Protein AF-A0A7C4VUZ9-F1 (afdb_monomer)

pLDDT: mean 92.65, std 6.52, range [43.41, 98.62]

Nearest PDB structures (foldseek):
  4ceh-assembly1_A  TM=3.636E-01  e=5.104E-01  Bacillus subtilis subsp. subtilis str. 168

Structure (mmCIF, N/CA/C/O backbone):
data_AF-A0A7C4VUZ9-F1
#
_entry.id   AF-A0A7C4VUZ9-F1
#
loop_
_atom_site.group_PDB
_atom_site.id
_atom_site.type_symbol
_atom_site.label_atom_id
_atom_site.label_alt_id
_atom_site.label_comp_id
_atom_site.label_asym_id
_atom_site.label_entity_id
_atom_site.label_seq_id
_atom_site.pdbx_PDB_ins_code
_atom_site.Cartn_x
_atom_site.Cartn_y
_atom_site.Cartn_z
_atom_site.occupancy
_atom_site.B_iso_or_equiv
_atom_site.auth_seq_id
_atom_site.auth_comp_id
_atom_site.auth_asym_id
_atom_site.auth_atom_id
_atom_site.pdbx_PDB_model_num
ATOM 1 N N . MET A 1 1 ? -14.269 21.417 -4.119 1.00 68.69 1 MET A N 1
ATOM 2 C CA . MET A 1 1 ? -14.609 20.083 -4.667 1.00 68.69 1 MET A CA 1
ATOM 3 C C . MET A 1 1 ? -13.935 18.965 -3.877 1.00 68.69 1 MET A C 1
ATOM 5 O O . MET A 1 1 ? -14.620 18.006 -3.564 1.00 68.69 1 MET A O 1
ATOM 9 N N . LEU A 1 2 ? -12.666 19.121 -3.471 1.00 82.56 2 LEU A N 1
ATOM 10 C CA . LEU A 1 2 ? -11.926 18.129 -2.677 1.00 82.56 2 LEU A CA 1
ATOM 11 C C . LEU A 1 2 ? -12.535 17.825 -1.293 1.00 82.56 2 LEU A C 1
ATOM 13 O O . LEU A 1 2 ? -12.688 16.666 -0.934 1.00 82.56 2 LEU A O 1
ATOM 17 N N . GLU A 1 3 ? -12.922 18.843 -0.522 1.00 85.00 3 GLU A N 1
ATOM 18 C CA . GLU A 1 3 ? -13.477 18.622 0.825 1.00 85.00 3 GLU A CA 1
ATOM 19 C C . GLU A 1 3 ? -14.807 17.833 0.826 1.00 85.00 3 GLU A C 1
ATOM 21 O O . GLU A 1 3 ? -14.902 16.867 1.584 1.00 85.00 3 GLU A O 1
ATOM 26 N N . PRO A 1 4 ? -15.816 18.152 -0.018 1.00 85.69 4 PRO A N 1
ATOM 27 C CA . PRO A 1 4 ? -17.006 17.308 -0.156 1.00 85.69 4 PRO A CA 1
ATOM 28 C C . PRO A 1 4 ? -16.690 15.855 -0.526 1.00 85.69 4 PRO A C 1
ATOM 30 O O . PRO A 1 4 ? -17.270 14.952 0.067 1.00 85.69 4 PRO A O 1
ATOM 33 N N . MET A 1 5 ? -15.740 15.637 -1.445 1.00 81.81 5 MET A N 1
ATOM 34 C CA . MET A 1 5 ? -15.293 14.302 -1.861 1.00 81.81 5 MET A CA 1
ATOM 35 C C . MET A 1 5 ? -14.694 13.524 -0.682 1.00 81.81 5 MET A C 1
ATOM 37 O O . MET A 1 5 ? -15.141 12.424 -0.386 1.00 81.81 5 MET A O 1
ATOM 41 N N . ILE A 1 6 ? -13.760 14.128 0.065 1.00 85.06 6 ILE A N 1
ATOM 42 C CA . ILE A 1 6 ? -13.147 13.508 1.252 1.00 85.06 6 ILE A CA 1
ATOM 43 C C . ILE A 1 6 ? -14.212 13.140 2.296 1.00 85.06 6 ILE A C 1
ATOM 45 O O . ILE A 1 6 ? -14.205 12.024 2.819 1.00 85.06 6 ILE A O 1
ATOM 49 N N . LYS A 1 7 ? -15.153 14.050 2.583 1.00 83.19 7 LYS A N 1
ATOM 50 C CA . LYS A 1 7 ? -16.240 13.799 3.543 1.00 83.19 7 LYS A CA 1
ATOM 51 C C . LYS A 1 7 ? -17.152 12.657 3.092 1.00 83.19 7 LYS A C 1
ATOM 53 O O . LYS A 1 7 ? -17.537 11.823 3.911 1.00 83.19 7 LYS A O 1
ATOM 58 N N . GLU A 1 8 ? -17.488 12.596 1.806 1.00 81.69 8 GLU A N 1
ATOM 59 C CA . GLU A 1 8 ? -18.308 11.523 1.242 1.00 81.69 8 GLU A CA 1
ATOM 60 C C . GLU A 1 8 ? -17.599 10.163 1.304 1.00 81.69 8 GLU A C 1
ATOM 62 O O . GLU A 1 8 ? -18.203 9.183 1.750 1.00 81.69 8 GLU A O 1
ATOM 67 N N . THR A 1 9 ? -16.315 10.099 0.940 1.00 78.31 9 THR A N 1
ATOM 68 C CA . THR A 1 9 ? -15.522 8.861 0.999 1.00 78.31 9 THR A CA 1
ATOM 69 C C . THR A 1 9 ? -15.399 8.351 2.436 1.00 78.31 9 THR A C 1
ATOM 71 O O . THR A 1 9 ? -15.612 7.164 2.686 1.00 78.31 9 THR A O 1
ATOM 74 N N . ILE A 1 10 ? -15.159 9.236 3.410 1.00 80.62 10 ILE A N 1
ATOM 75 C CA . ILE A 1 10 ? -15.112 8.858 4.832 1.00 80.62 10 ILE A CA 1
ATOM 76 C C . ILE A 1 10 ? -16.466 8.329 5.304 1.00 80.62 10 ILE A C 1
ATOM 78 O O . ILE A 1 10 ? -16.517 7.255 5.899 1.00 80.62 10 ILE A O 1
ATOM 82 N N . LYS A 1 11 ? -17.571 9.009 4.975 1.00 79.31 11 LYS A N 1
ATOM 83 C CA . LYS A 1 11 ? -18.922 8.557 5.341 1.00 79.31 11 LYS A CA 1
ATOM 84 C C . LYS A 1 11 ? -19.257 7.181 4.754 1.00 79.31 11 LYS A C 1
ATOM 86 O O . LYS A 1 11 ? -19.843 6.342 5.439 1.00 79.31 11 LYS A O 1
ATOM 91 N N . ARG A 1 12 ? -18.870 6.929 3.499 1.00 75.81 12 ARG A N 1
ATOM 92 C CA . ARG A 1 12 ? -19.035 5.618 2.848 1.00 75.81 12 ARG A CA 1
ATOM 93 C C . ARG A 1 12 ? -18.260 4.517 3.566 1.00 75.81 12 ARG A C 1
ATOM 95 O O . ARG A 1 12 ? -18.760 3.401 3.672 1.00 75.81 12 ARG A O 1
ATOM 102 N N . LEU A 1 13 ? -17.059 4.820 4.053 1.00 76.12 13 LEU A N 1
ATOM 103 C CA . LEU A 1 13 ? -16.214 3.850 4.744 1.00 76.12 13 LEU A CA 1
ATOM 104 C C . LEU A 1 13 ? -16.675 3.601 6.181 1.00 76.12 13 LEU A C 1
ATOM 106 O O . LEU A 1 13 ? -16.657 2.456 6.635 1.00 76.12 13 LEU A O 1
ATOM 110 N N . THR A 1 14 ? -17.113 4.627 6.912 1.00 74.38 14 THR A N 1
ATOM 111 C CA . THR A 1 14 ? -17.574 4.462 8.299 1.00 74.38 14 THR A CA 1
ATOM 112 C C . THR A 1 14 ? -18.923 3.753 8.375 1.00 74.38 14 THR A C 1
ATOM 114 O O . THR A 1 14 ? -19.097 2.928 9.268 1.00 74.38 14 THR A O 1
ATOM 117 N N . GLY A 1 15 ? -19.816 3.963 7.400 1.00 77.19 15 GLY A N 1
ATOM 118 C CA . GLY A 1 15 ? -21.121 3.295 7.321 1.00 77.19 15 GLY A CA 1
ATOM 119 C C . GLY A 1 15 ? -22.190 3.882 8.252 1.00 77.19 15 GLY A C 1
ATOM 120 O O . GLY A 1 15 ? -23.310 3.379 8.275 1.00 77.19 15 GLY A O 1
ATOM 121 N N . GLY A 1 16 ? -21.864 4.958 8.978 1.00 82.06 16 GLY A N 1
ATOM 122 C CA . GLY A 1 16 ? -22.757 5.630 9.926 1.00 82.06 16 GLY A CA 1
ATOM 123 C C . GLY A 1 16 ? -22.936 4.898 11.261 1.00 82.06 16 GLY A C 1
ATOM 124 O O . GLY A 1 16 ? -22.327 3.858 11.512 1.00 82.06 16 GLY A O 1
ATOM 125 N N . GLU A 1 17 ? -23.790 5.460 12.119 1.00 84.00 17 GLU A N 1
ATOM 126 C CA . GLU A 1 17 ? -24.001 5.005 13.503 1.00 84.00 17 GLU A CA 1
ATOM 127 C C . GLU A 1 17 ? -24.454 3.539 13.595 1.00 84.00 17 GLU A C 1
ATOM 129 O O . GLU A 1 17 ? -23.895 2.774 14.380 1.00 84.00 17 GLU A O 1
ATOM 134 N N . GLU A 1 18 ? -25.399 3.111 12.750 1.00 87.81 18 GLU A N 1
ATOM 135 C CA . GLU A 1 18 ? -25.911 1.729 12.750 1.00 87.81 18 GLU A CA 1
ATOM 136 C C . GLU A 1 18 ? -24.804 0.695 12.485 1.00 87.81 18 GLU A C 1
ATOM 138 O O . GLU A 1 18 ? -24.744 -0.361 13.122 1.00 87.81 18 GLU A O 1
ATOM 143 N N . GLU A 1 19 ? -23.891 0.997 11.558 1.00 89.44 19 GLU A N 1
ATOM 144 C CA . GLU A 1 19 ? -22.763 0.118 11.255 1.00 89.44 19 GLU A CA 1
ATOM 145 C C . GLU A 1 19 ? -21.766 0.079 12.418 1.00 89.44 19 GLU A C 1
ATOM 147 O O . GLU A 1 19 ? -21.254 -0.993 12.749 1.00 89.44 19 GLU A O 1
ATOM 152 N N . ILE A 1 20 ? -21.519 1.213 13.079 1.00 91.00 20 ILE A N 1
ATOM 153 C CA . ILE A 1 20 ? -20.656 1.274 14.265 1.00 91.00 20 ILE A CA 1
ATOM 154 C C . ILE A 1 20 ? -21.246 0.452 15.413 1.00 91.00 20 ILE A C 1
ATOM 156 O O . ILE A 1 20 ? -20.537 -0.369 16.002 1.00 91.00 20 ILE A O 1
ATOM 160 N N . GLU A 1 21 ? -22.541 0.593 15.693 1.00 93.69 21 GLU A N 1
ATOM 161 C CA . GLU A 1 21 ? -23.241 -0.215 16.693 1.00 93.69 21 GLU A CA 1
ATOM 162 C C . GLU A 1 21 ? -23.109 -1.713 16.413 1.00 93.69 21 GLU A C 1
ATOM 164 O O . GLU A 1 21 ? -22.718 -2.491 17.294 1.00 93.69 21 GLU A O 1
ATOM 169 N N . ARG A 1 22 ? -23.357 -2.117 15.164 1.00 94.31 22 ARG A N 1
ATOM 170 C CA . ARG A 1 22 ? -23.219 -3.507 14.726 1.00 94.31 22 ARG A CA 1
ATOM 171 C C . ARG A 1 22 ? -21.789 -4.017 14.910 1.00 94.31 22 ARG A C 1
ATOM 173 O O . ARG A 1 22 ? -21.587 -5.144 15.371 1.00 94.31 22 ARG A O 1
ATOM 180 N N . GLN A 1 23 ? -20.783 -3.207 14.575 1.00 94.44 23 GLN A N 1
ATOM 181 C CA . GLN A 1 23 ? -19.376 -3.562 14.783 1.00 94.44 23 GLN A CA 1
ATOM 182 C C . GLN A 1 23 ? -19.040 -3.731 16.264 1.00 94.44 23 GLN A C 1
ATOM 184 O O . GLN A 1 23 ? -18.350 -4.691 16.622 1.00 94.44 23 GLN A O 1
ATOM 189 N N . ILE A 1 24 ? -19.548 -2.851 17.130 1.00 96.25 24 ILE A N 1
ATOM 190 C CA . ILE A 1 24 ? -19.378 -2.959 18.582 1.00 96.25 24 ILE A CA 1
ATOM 191 C C . ILE A 1 24 ? -19.951 -4.287 19.084 1.00 96.25 24 ILE A C 1
ATOM 193 O O . ILE A 1 24 ? -19.263 -5.002 19.816 1.00 96.25 24 ILE A O 1
ATOM 197 N N . ASP A 1 25 ? -21.151 -4.671 18.648 1.00 96.38 25 ASP A N 1
ATOM 198 C CA . ASP A 1 25 ? -21.777 -5.930 19.061 1.00 96.38 25 ASP A CA 1
ATOM 199 C C . ASP A 1 25 ? -20.952 -7.153 18.622 1.00 96.38 25 ASP A C 1
ATOM 201 O O . ASP A 1 25 ? -20.685 -8.054 19.426 1.00 96.38 25 ASP A O 1
ATOM 205 N N . ILE A 1 26 ? -20.448 -7.160 17.382 1.00 96.69 26 ILE A N 1
ATOM 206 C CA . ILE A 1 26 ? -19.549 -8.213 16.880 1.00 96.69 26 ILE A CA 1
ATOM 207 C C . ILE A 1 26 ? -18.267 -8.288 17.720 1.00 96.69 26 ILE A C 1
ATOM 209 O O . ILE A 1 26 ? -17.817 -9.379 18.093 1.00 96.69 26 ILE A O 1
ATOM 213 N N . LEU A 1 27 ? -17.664 -7.140 18.037 1.00 97.06 27 LEU A N 1
ATOM 214 C CA . LEU A 1 27 ? -16.450 -7.064 18.845 1.00 97.06 27 LEU A CA 1
ATOM 215 C C . LEU A 1 27 ? -16.696 -7.550 20.277 1.00 97.06 27 LEU A C 1
ATOM 217 O O . LEU A 1 27 ? -15.869 -8.297 20.806 1.00 97.06 27 LEU A O 1
ATOM 221 N N . ILE A 1 28 ? -17.832 -7.207 20.890 1.00 97.19 28 ILE A N 1
ATOM 222 C CA . ILE A 1 28 ? -18.229 -7.722 22.206 1.00 97.19 28 ILE A CA 1
ATOM 223 C C . ILE A 1 28 ? -18.251 -9.252 22.175 1.00 97.19 28 ILE A C 1
ATOM 225 O O . ILE A 1 28 ? -17.550 -9.881 22.974 1.00 97.19 28 ILE A O 1
ATOM 229 N N . GLN A 1 29 ? -18.964 -9.860 21.220 1.00 96.19 29 GLN A N 1
ATOM 230 C CA . GLN A 1 29 ? -19.048 -11.322 21.110 1.00 96.19 29 GLN A CA 1
ATOM 231 C C . GLN A 1 29 ? -17.670 -11.962 20.899 1.00 96.19 29 GLN A C 1
ATOM 233 O O . GLN A 1 29 ? -17.295 -12.907 21.597 1.00 96.19 29 GLN A O 1
ATOM 238 N N . LYS A 1 30 ? -16.856 -11.389 20.005 1.00 95.81 30 LYS A N 1
ATOM 239 C CA . LYS A 1 30 ? -15.492 -11.857 19.720 1.00 95.81 30 LYS A CA 1
ATOM 240 C C . LYS A 1 30 ? -14.566 -11.784 20.935 1.00 95.81 30 LYS A C 1
ATOM 242 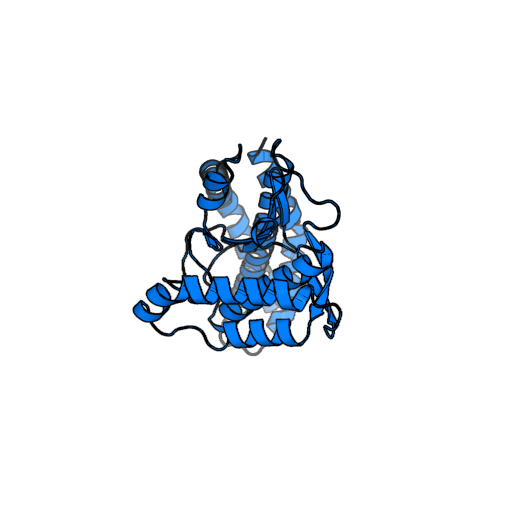O O . LYS A 1 30 ? -13.653 -12.599 21.059 1.00 95.81 30 LYS A O 1
ATOM 247 N N . HIS A 1 31 ? -14.725 -10.783 21.798 1.00 96.19 31 HIS A N 1
ATOM 248 C CA . HIS A 1 31 ? -13.839 -10.568 22.942 1.00 96.19 31 HIS A CA 1
ATOM 249 C C . HIS A 1 31 ? -14.326 -11.235 24.233 1.00 96.19 31 HIS A C 1
ATOM 251 O O . HIS A 1 31 ? -13.502 -11.479 25.122 1.00 96.19 31 HIS A O 1
ATOM 257 N N . LEU A 1 32 ? -15.609 -11.588 24.335 1.00 94.62 32 LEU A N 1
ATOM 258 C CA . LEU A 1 32 ? -16.155 -12.360 25.454 1.00 94.62 32 LEU A CA 1
ATOM 259 C C . LEU A 1 32 ? -15.568 -13.771 25.555 1.00 94.62 32 LEU A C 1
ATOM 261 O O . LEU A 1 32 ? -15.390 -14.272 26.659 1.00 94.62 32 LEU A O 1
ATOM 265 N N . THR A 1 33 ? -15.221 -14.386 24.426 1.00 93.81 33 THR A N 1
ATOM 266 C CA . THR A 1 33 ? -14.661 -15.747 24.374 1.00 93.81 33 THR A CA 1
ATOM 267 C C . THR A 1 33 ? -13.163 -15.808 24.686 1.00 93.81 33 THR A C 1
ATOM 269 O O . THR A 1 33 ? -12.594 -16.891 24.798 1.00 93.81 33 THR A O 1
ATOM 272 N N . LYS A 1 34 ? -12.498 -14.655 24.827 1.00 94.50 34 LYS A N 1
ATOM 273 C CA . LYS A 1 34 ? -11.044 -14.569 25.012 1.00 94.50 34 LYS A CA 1
ATOM 274 C C . LYS A 1 34 ? -10.677 -14.399 26.482 1.00 94.50 34 LYS A C 1
ATOM 276 O O . LYS A 1 34 ? -11.100 -13.431 27.114 1.00 94.50 34 LYS A O 1
ATOM 281 N N . VAL A 1 35 ? -9.788 -15.259 26.974 1.00 95.06 35 VAL A N 1
ATOM 282 C CA . VAL A 1 35 ? -9.103 -15.079 28.262 1.00 95.06 35 VAL A CA 1
ATOM 283 C C . VAL A 1 35 ? -8.094 -13.939 28.125 1.00 95.06 35 VAL A C 1
ATOM 285 O O . VAL A 1 35 ? -7.216 -13.987 27.265 1.00 95.06 35 VAL A O 1
ATOM 288 N N . HIS A 1 36 ? -8.247 -12.876 28.917 1.00 96.06 36 HIS A N 1
ATOM 289 C CA . HIS A 1 36 ? -7.408 -11.684 28.806 1.00 96.06 36 HIS A CA 1
ATOM 290 C C . HIS A 1 36 ? -7.422 -10.857 30.100 1.00 96.06 36 HIS A C 1
ATOM 292 O O . HIS A 1 36 ? -8.462 -10.761 30.746 1.00 96.06 36 HIS A O 1
ATOM 298 N N . PHE A 1 37 ? -6.302 -10.212 30.445 1.00 96.50 37 PHE A N 1
ATOM 299 C CA . PHE A 1 37 ? -6.206 -9.351 31.636 1.00 96.50 37 PHE A CA 1
ATOM 300 C C . PHE A 1 37 ? -6.804 -7.948 31.411 1.00 96.50 37 PHE A C 1
ATOM 302 O O . PHE A 1 37 ? -7.421 -7.383 32.309 1.00 96.50 37 PHE A O 1
ATOM 309 N N . ILE A 1 38 ? -6.662 -7.385 30.201 1.00 97.00 38 ILE A N 1
ATOM 310 C CA . ILE A 1 38 ? -7.318 -6.119 29.818 1.00 97.00 38 ILE A CA 1
ATOM 311 C C . ILE A 1 38 ? -8.856 -6.264 29.871 1.00 97.00 38 ILE A C 1
ATOM 313 O O . ILE A 1 38 ? -9.409 -7.153 29.206 1.00 97.00 38 ILE A O 1
ATOM 317 N N . PRO A 1 39 ? -9.568 -5.365 30.581 1.00 95.50 39 PRO A N 1
ATOM 318 C CA . PRO A 1 39 ? -11.025 -5.382 30.664 1.00 95.50 39 PRO A CA 1
ATOM 319 C C . PRO A 1 39 ? -11.717 -5.340 29.297 1.00 95.50 39 PRO A C 1
ATOM 321 O O . PRO A 1 39 ? -11.242 -4.695 28.363 1.00 95.50 39 PRO A O 1
ATOM 324 N N . LEU A 1 40 ? -12.884 -5.990 29.194 1.00 96.06 40 LEU A N 1
ATOM 325 C CA . LEU A 1 40 ? -13.651 -6.106 27.945 1.00 96.06 40 LEU A CA 1
ATOM 326 C C . LEU A 1 40 ? -13.855 -4.757 27.233 1.00 96.06 40 LEU A C 1
ATOM 328 O O . LEU A 1 40 ? -13.657 -4.700 26.026 1.00 96.06 40 LEU A O 1
ATOM 332 N N . LYS A 1 41 ? -14.155 -3.678 27.974 1.00 96.25 41 LYS A N 1
ATOM 333 C CA . LYS A 1 41 ? -14.421 -2.353 27.388 1.00 96.25 41 LYS A CA 1
ATOM 334 C C . LYS A 1 41 ? -13.276 -1.803 26.553 1.00 96.25 41 LYS A C 1
ATOM 336 O O . LYS A 1 41 ? -13.485 -1.407 25.416 1.00 96.25 41 LYS A O 1
ATOM 341 N N . TYR A 1 42 ? -12.054 -1.890 27.065 1.00 97.19 42 TYR A N 1
ATOM 342 C CA . TYR A 1 42 ? -10.881 -1.389 26.357 1.00 97.19 42 TYR A CA 1
ATOM 343 C C . TYR A 1 42 ? -10.502 -2.287 25.180 1.00 97.19 42 TYR A C 1
ATOM 345 O O . TYR A 1 42 ? -9.986 -1.804 24.180 1.00 97.19 42 TYR A O 1
ATOM 353 N N . ARG A 1 43 ? -10.789 -3.593 25.265 1.00 97.06 43 ARG A N 1
ATOM 354 C CA . ARG A 1 43 ? -10.561 -4.520 24.149 1.00 97.06 43 ARG A CA 1
ATOM 355 C C . ARG A 1 43 ? -11.527 -4.275 22.990 1.00 97.06 43 ARG A C 1
ATOM 357 O O . ARG A 1 43 ? -11.101 -4.337 21.844 1.00 97.06 43 ARG A O 1
ATOM 364 N N . VAL A 1 44 ? -12.795 -3.990 23.289 1.00 97.31 44 VAL A N 1
ATOM 365 C CA . VAL A 1 44 ? -13.807 -3.630 22.283 1.00 97.31 44 VAL A CA 1
ATOM 366 C C . VAL A 1 44 ? -13.476 -2.275 21.664 1.00 97.31 44 VAL A C 1
ATOM 368 O O . VAL A 1 44 ? -13.381 -2.195 20.445 1.00 97.31 44 VAL A O 1
ATOM 371 N N . LEU A 1 45 ? -13.197 -1.254 22.482 1.00 96.12 45 LEU A N 1
ATOM 372 C CA . LEU A 1 45 ? -12.806 0.073 21.996 1.00 96.12 45 LEU A CA 1
ATOM 373 C C . LEU A 1 45 ? -11.543 0.016 21.124 1.00 96.12 45 LEU A C 1
ATOM 375 O O . LEU A 1 45 ? -11.534 0.533 20.012 1.00 96.12 45 LEU A O 1
ATOM 379 N N . GLY A 1 46 ? -10.497 -0.680 21.581 1.00 96.06 46 GLY A N 1
ATOM 380 C CA . GLY A 1 46 ? -9.278 -0.869 20.794 1.00 96.06 46 GLY A CA 1
ATOM 381 C C . GLY A 1 46 ? -9.530 -1.609 19.476 1.00 96.06 46 GLY A C 1
ATOM 382 O O . GLY A 1 46 ? -8.943 -1.260 18.457 1.00 96.06 46 GLY A O 1
ATOM 383 N N . GLY A 1 47 ? -10.438 -2.591 19.469 1.00 95.62 47 GLY A N 1
ATOM 384 C CA . GLY A 1 47 ? -10.859 -3.281 18.249 1.00 95.62 47 GLY A CA 1
ATOM 385 C C . GLY A 1 47 ? -11.619 -2.379 17.272 1.00 95.62 47 GLY A C 1
ATOM 386 O O . GLY A 1 47 ? -11.402 -2.482 16.066 1.00 95.62 47 GLY A O 1
ATOM 387 N N . LEU A 1 48 ? -12.465 -1.479 17.780 1.00 94.44 48 LEU A N 1
ATOM 388 C CA . LEU A 1 48 ? -13.195 -0.504 16.969 1.00 94.44 48 LEU A CA 1
ATOM 389 C C . LEU A 1 48 ? -12.230 0.496 16.321 1.00 94.44 48 LEU A C 1
ATOM 391 O O . LEU A 1 48 ? -12.241 0.653 15.104 1.00 94.44 48 LEU A O 1
ATOM 395 N N . ILE A 1 49 ? -11.328 1.088 17.108 1.00 92.38 49 ILE A N 1
ATOM 396 C CA . ILE A 1 49 ? -10.298 2.011 16.605 1.00 92.38 49 ILE A CA 1
ATOM 397 C C . ILE A 1 49 ? -9.409 1.314 15.567 1.00 92.38 49 ILE A C 1
ATOM 399 O O . ILE A 1 49 ? -9.097 1.882 14.524 1.00 92.38 49 ILE A O 1
ATOM 403 N N . GLN A 1 50 ? -9.038 0.051 15.800 1.00 91.88 50 GLN A N 1
ATOM 404 C CA . GLN A 1 50 ? -8.278 -0.728 14.824 1.00 91.88 50 GLN A CA 1
ATOM 405 C C . GLN A 1 50 ? -9.051 -0.935 13.510 1.00 91.88 50 GLN A C 1
ATOM 407 O O . GLN A 1 50 ? -8.451 -0.821 12.443 1.00 91.88 50 GLN A O 1
ATOM 412 N N . SER A 1 51 ? -10.355 -1.228 13.573 1.00 91.19 51 SER A N 1
ATOM 413 C CA . SER A 1 51 ? -11.231 -1.344 12.394 1.00 91.19 51 SER A CA 1
ATOM 414 C C . SER A 1 51 ? -11.249 -0.039 11.591 1.00 91.19 51 SER A C 1
ATOM 416 O O . SER A 1 51 ? -11.042 -0.048 10.379 1.00 91.19 51 SER A O 1
ATOM 418 N N . LEU A 1 52 ? -11.399 1.095 12.280 1.00 89.50 52 LEU A N 1
ATOM 419 C CA . LEU A 1 52 ? -11.386 2.422 11.664 1.00 89.50 52 LEU A CA 1
ATOM 420 C C . LEU A 1 52 ? -10.025 2.759 11.038 1.00 89.50 52 LEU A C 1
ATOM 422 O O . LEU A 1 52 ? -9.985 3.261 9.921 1.00 89.50 52 LEU A O 1
ATOM 426 N N . ASN A 1 53 ? -8.911 2.398 11.679 1.00 88.81 53 ASN A N 1
ATOM 427 C CA . ASN A 1 53 ? -7.573 2.576 11.104 1.00 88.81 53 ASN A CA 1
ATOM 428 C C . ASN A 1 53 ? -7.353 1.742 9.830 1.00 88.81 53 ASN A C 1
ATOM 430 O O . ASN A 1 53 ? -6.660 2.190 8.919 1.00 88.81 53 ASN A O 1
ATOM 434 N N . ILE A 1 54 ? -7.930 0.535 9.745 1.00 88.06 54 ILE A N 1
ATOM 435 C CA . ILE A 1 54 ? -7.888 -0.274 8.514 1.00 88.06 54 ILE A CA 1
ATOM 436 C C . ILE A 1 54 ? -8.666 0.436 7.402 1.00 88.06 54 ILE A C 1
ATOM 438 O O . ILE A 1 54 ? -8.115 0.645 6.323 1.00 88.06 54 ILE A O 1
ATOM 442 N N . LYS A 1 55 ? -9.893 0.884 7.696 1.00 89.25 55 LYS A N 1
ATOM 443 C CA . LYS A 1 55 ? -10.722 1.664 6.764 1.00 89.25 55 LYS A CA 1
ATOM 444 C C . LYS A 1 55 ? -10.041 2.963 6.326 1.00 89.25 55 LYS A C 1
ATOM 446 O O . LYS A 1 55 ? -10.181 3.370 5.181 1.00 89.25 55 LYS A O 1
ATOM 451 N N . PHE A 1 56 ? -9.268 3.605 7.201 1.00 89.56 56 PHE A N 1
ATOM 452 C CA . PHE A 1 56 ? -8.487 4.785 6.831 1.00 89.56 56 PHE A CA 1
ATOM 453 C C . PHE A 1 56 ? -7.359 4.453 5.841 1.00 89.56 56 PHE A C 1
ATOM 455 O O . PHE A 1 56 ? -7.075 5.231 4.937 1.00 89.56 56 PHE A O 1
ATOM 462 N N . GLY A 1 57 ? -6.736 3.277 5.956 1.00 89.88 57 GLY A N 1
ATOM 463 C CA . GLY A 1 57 ? -5.816 2.786 4.928 1.00 89.88 57 GLY A CA 1
ATOM 464 C C . GLY A 1 57 ? -6.496 2.661 3.560 1.00 89.88 57 GLY A C 1
ATOM 465 O O . GLY A 1 57 ? -5.965 3.162 2.575 1.00 89.88 57 GLY A O 1
ATOM 466 N N . GLU A 1 58 ? -7.694 2.073 3.519 1.00 88.62 58 GLU A N 1
ATOM 467 C CA . GLU A 1 58 ? -8.510 1.956 2.297 1.00 88.62 58 GLU A CA 1
ATOM 468 C C . GLU A 1 58 ? -8.927 3.331 1.747 1.00 88.62 58 GLU A C 1
ATOM 470 O O . GLU A 1 58 ? -8.869 3.558 0.541 1.00 88.62 58 GLU A O 1
ATOM 475 N N . PHE A 1 59 ? -9.275 4.281 2.624 1.00 91.06 59 PHE A N 1
ATOM 476 C CA . PHE A 1 59 ? -9.536 5.676 2.253 1.00 91.06 59 PHE A CA 1
ATOM 477 C C . PHE A 1 59 ? -8.363 6.291 1.488 1.00 91.06 59 PHE A C 1
ATOM 479 O O . PHE A 1 59 ? -8.572 6.904 0.448 1.00 91.06 59 PHE A O 1
ATOM 486 N N . VAL A 1 60 ? -7.137 6.129 1.989 1.00 92.19 60 VAL A N 1
ATOM 487 C CA . VAL A 1 60 ? -5.937 6.683 1.347 1.00 92.19 60 VAL A CA 1
ATOM 488 C C . VAL A 1 60 ? -5.722 6.072 -0.041 1.00 92.19 60 VAL A C 1
ATOM 490 O O . VAL A 1 60 ? -5.336 6.787 -0.966 1.00 92.19 60 VAL A O 1
ATOM 493 N N . GLU A 1 61 ? -5.971 4.769 -0.199 1.00 91.00 61 GLU A N 1
ATOM 494 C CA . GLU A 1 61 ? -5.890 4.094 -1.500 1.00 91.00 61 GLU A CA 1
ATOM 495 C C . GLU A 1 61 ? -6.899 4.684 -2.499 1.00 91.00 61 GLU A C 1
ATOM 497 O O . GLU A 1 61 ? -6.505 5.060 -3.603 1.00 91.00 61 GLU A O 1
ATOM 502 N N . LEU A 1 62 ? -8.163 4.840 -2.086 1.00 89.38 62 LEU A N 1
ATOM 503 C CA . LEU A 1 62 ? -9.229 5.424 -2.911 1.00 89.38 62 LEU A CA 1
ATOM 504 C C . LEU A 1 62 ? -8.965 6.892 -3.254 1.00 89.38 62 LEU A C 1
ATOM 506 O O . LEU A 1 62 ? -9.078 7.283 -4.412 1.00 89.38 62 LEU A O 1
ATOM 510 N N . LEU A 1 63 ? -8.553 7.690 -2.267 1.00 90.44 63 LEU A N 1
ATOM 511 C CA . LEU A 1 63 ? -8.226 9.099 -2.462 1.00 90.44 63 LEU A CA 1
ATOM 512 C C . LEU A 1 63 ? -7.119 9.264 -3.508 1.00 90.44 63 LEU A C 1
ATOM 514 O O . LEU A 1 63 ? -7.189 10.151 -4.356 1.00 90.44 63 LEU A O 1
ATOM 518 N N . LEU A 1 64 ? -6.080 8.425 -3.456 1.00 91.75 64 LEU A N 1
ATOM 519 C CA . LEU A 1 64 ? -4.987 8.511 -4.417 1.00 91.75 64 LEU A CA 1
ATOM 520 C C . LEU A 1 64 ? -5.444 8.132 -5.834 1.00 91.75 64 LEU A C 1
ATOM 522 O O . LEU A 1 64 ? -5.033 8.792 -6.788 1.00 91.75 64 LEU A O 1
ATOM 526 N N . ASP A 1 65 ? -6.298 7.116 -5.970 1.00 90.00 65 ASP A N 1
ATOM 527 C CA . ASP A 1 65 ? -6.898 6.723 -7.251 1.00 90.00 65 ASP A CA 1
ATOM 528 C C . ASP A 1 65 ? -7.770 7.846 -7.843 1.00 90.00 65 ASP A C 1
ATOM 530 O O . ASP A 1 65 ? -7.628 8.192 -9.017 1.00 90.00 65 ASP A O 1
ATOM 534 N N . GLU A 1 66 ? -8.596 8.500 -7.020 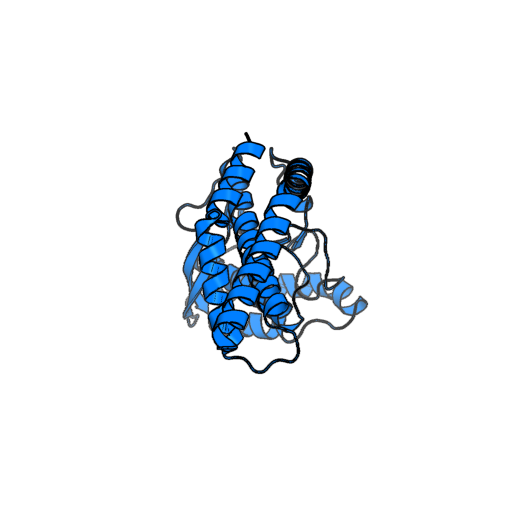1.00 89.31 66 GLU A N 1
ATOM 535 C CA . GLU A 1 66 ? -9.434 9.645 -7.409 1.00 89.31 66 GLU A CA 1
ATOM 536 C C . GLU A 1 66 ? -8.589 10.846 -7.869 1.00 89.31 66 GLU A C 1
ATOM 538 O O . GLU A 1 66 ? -8.885 11.489 -8.883 1.00 89.31 66 GLU A O 1
ATOM 543 N N . ILE A 1 67 ? -7.490 11.130 -7.164 1.00 91.25 67 ILE A N 1
ATOM 544 C CA . ILE A 1 67 ? -6.551 12.191 -7.544 1.00 91.25 67 ILE A CA 1
ATOM 545 C C . ILE A 1 67 ? -5.892 11.854 -8.878 1.00 91.25 67 ILE A C 1
ATOM 547 O O . ILE A 1 67 ? -5.944 12.662 -9.797 1.00 91.25 67 ILE A O 1
ATOM 551 N N . ILE A 1 68 ? -5.333 10.653 -9.027 1.00 92.44 68 ILE A N 1
ATOM 552 C CA . ILE A 1 68 ? -4.685 10.215 -10.271 1.00 92.44 68 ILE A CA 1
ATOM 553 C C . ILE A 1 68 ? -5.666 10.245 -11.451 1.00 92.44 68 ILE A C 1
ATOM 555 O O . ILE A 1 68 ? -5.293 10.681 -12.538 1.00 92.44 68 ILE A O 1
ATOM 559 N N . THR A 1 69 ? -6.917 9.834 -11.238 1.00 90.12 69 THR A N 1
ATOM 560 C CA . THR A 1 69 ? -7.971 9.824 -12.266 1.00 90.12 69 THR A CA 1
ATOM 561 C C . THR A 1 69 ? -8.388 11.232 -12.694 1.00 90.12 69 THR A C 1
ATOM 563 O O . THR A 1 69 ? -8.772 11.440 -13.843 1.00 90.12 69 THR A O 1
ATOM 566 N N . SER A 1 70 ? -8.306 12.212 -11.792 1.00 90.44 70 SER A N 1
ATOM 567 C CA . SER A 1 70 ? -8.660 13.605 -12.087 1.00 90.44 70 SER A CA 1
ATOM 568 C C . SER A 1 70 ? -7.521 14.413 -12.719 1.00 90.44 70 SER A C 1
ATOM 570 O O . SER A 1 70 ? -7.754 15.531 -13.184 1.00 90.44 70 SER A O 1
ATOM 572 N N . GLU A 1 71 ? -6.303 13.868 -12.796 1.00 93.62 71 GLU A N 1
ATOM 573 C CA . GLU A 1 71 ? -5.185 14.544 -13.451 1.00 93.62 71 GLU A CA 1
ATOM 574 C C . GLU A 1 71 ? -5.293 14.474 -14.985 1.00 93.62 71 GLU A C 1
ATOM 576 O O . GLU A 1 71 ? -5.246 13.389 -15.567 1.00 93.62 71 GLU A O 1
ATOM 581 N N . PRO A 1 72 ? -5.310 15.617 -15.696 1.00 91.00 72 PRO A N 1
ATOM 582 C CA . PRO A 1 72 ? -5.515 15.639 -17.148 1.00 91.00 72 PRO A CA 1
ATOM 583 C C . PRO A 1 72 ? -4.356 15.024 -17.945 1.00 91.00 72 PRO A C 1
ATOM 585 O O . PRO A 1 72 ? -4.526 14.647 -19.101 1.00 91.00 72 PRO A O 1
ATOM 588 N N . ASN A 1 73 ? -3.164 14.951 -17.347 1.00 92.19 73 ASN A N 1
ATOM 589 C CA . ASN A 1 73 ? -1.967 14.419 -17.999 1.00 92.19 73 ASN A CA 1
ATOM 590 C C . ASN A 1 73 ? -1.742 12.934 -17.704 1.00 92.19 73 ASN A C 1
ATOM 592 O O . ASN A 1 73 ? -0.736 12.375 -18.154 1.00 92.19 73 ASN A O 1
ATOM 596 N N . PHE A 1 74 ? -2.605 12.321 -16.892 1.00 94.94 74 PHE A N 1
ATOM 597 C CA . PHE A 1 74 ? -2.476 10.926 -16.508 1.00 94.94 74 PHE A CA 1
ATOM 598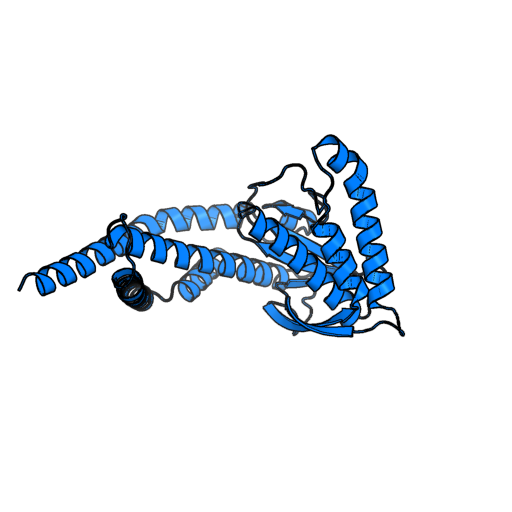 C C . PHE A 1 74 ? -3.478 10.103 -17.308 1.00 94.94 74 PHE A C 1
ATOM 600 O O . PHE A 1 74 ? -4.565 10.554 -17.659 1.00 94.94 74 PHE A O 1
ATOM 607 N N . SER A 1 75 ? -3.099 8.873 -17.626 1.00 93.75 75 SER A N 1
ATOM 608 C CA . SER A 1 75 ? -4.021 7.898 -18.201 1.00 93.75 75 SER A CA 1
ATOM 609 C C . SER A 1 75 ? -4.050 6.684 -17.293 1.00 93.75 75 SER A C 1
ATOM 611 O O . SER A 1 75 ? -3.071 5.938 -17.229 1.00 93.75 75 SER A O 1
ATOM 613 N N . VAL A 1 76 ? -5.149 6.511 -16.561 1.00 91.38 76 VAL A N 1
ATOM 614 C CA . VAL A 1 76 ? -5.381 5.310 -15.753 1.00 91.38 76 VAL A CA 1
ATOM 615 C C . VAL A 1 76 ? -5.504 4.113 -16.688 1.00 91.38 76 VAL A C 1
ATOM 617 O O . VAL A 1 76 ? -6.143 4.191 -17.738 1.00 91.38 76 VAL A O 1
ATOM 620 N N . VAL A 1 77 ? -4.867 3.002 -16.329 1.00 89.94 77 VAL A N 1
ATOM 621 C CA . VAL A 1 77 ? -4.965 1.776 -17.120 1.00 89.94 77 VAL A CA 1
ATOM 622 C C . VAL A 1 77 ? -6.216 1.020 -16.691 1.00 89.94 77 VAL A C 1
ATOM 624 O O . VAL A 1 77 ? -6.248 0.363 -15.645 1.00 89.94 77 VAL A O 1
ATOM 627 N N . GLU A 1 78 ? -7.264 1.152 -17.502 1.00 83.75 78 GLU A N 1
ATOM 628 C CA . GLU A 1 78 ? -8.584 0.581 -17.237 1.00 83.75 78 GLU A CA 1
ATOM 629 C C . GLU A 1 78 ? -8.521 -0.913 -16.894 1.00 83.75 78 GLU A C 1
ATOM 631 O O . GLU A 1 78 ? -7.767 -1.690 -17.484 1.00 83.75 78 GLU A O 1
ATOM 636 N N . GLY A 1 79 ? -9.328 -1.315 -15.910 1.00 82.12 79 GLY A N 1
ATOM 637 C CA . GLY A 1 79 ? -9.417 -2.705 -15.464 1.00 82.12 79 GLY A CA 1
ATOM 638 C C . GLY A 1 79 ? -8.203 -3.213 -14.683 1.00 82.12 79 GLY A C 1
ATOM 639 O O . GLY A 1 79 ? -8.101 -4.422 -14.486 1.00 82.12 79 GLY A O 1
ATOM 640 N N . THR A 1 80 ? -7.284 -2.333 -14.256 1.00 82.56 80 THR A N 1
ATOM 641 C CA . THR A 1 80 ? -6.105 -2.730 -13.460 1.00 82.56 80 THR A CA 1
ATOM 642 C C . THR A 1 80 ? -5.888 -1.948 -12.164 1.00 82.56 80 THR A C 1
ATOM 644 O O . THR A 1 80 ? -5.184 -2.452 -11.295 1.00 82.56 80 THR A O 1
ATOM 647 N N . SER A 1 81 ? -6.512 -0.778 -11.993 1.00 81.38 81 SER A N 1
ATOM 648 C CA . SER A 1 81 ? -6.504 -0.029 -10.725 1.00 81.38 81 SER A CA 1
ATOM 649 C C . SER A 1 81 ? -7.537 -0.601 -9.749 1.00 81.38 81 SER A C 1
ATOM 651 O O . SER A 1 81 ? -8.649 -0.929 -10.165 1.00 81.38 81 SER A O 1
ATOM 653 N N . GLY A 1 82 ? -7.181 -0.740 -8.473 1.00 83.31 82 GLY A N 1
ATOM 654 C CA . GLY A 1 82 ? -8.073 -1.186 -7.400 1.00 83.31 82 GLY A CA 1
ATOM 655 C C . GLY A 1 82 ? -8.574 -2.629 -7.520 1.00 83.31 82 GLY A C 1
ATOM 656 O O . GLY A 1 82 ? -9.582 -2.976 -6.906 1.00 83.31 82 GLY A O 1
ATOM 657 N N . VAL A 1 83 ? -7.913 -3.477 -8.317 1.00 89.19 83 VAL A N 1
ATOM 658 C CA . VAL A 1 83 ? -8.365 -4.851 -8.591 1.00 89.19 83 VAL A CA 1
ATOM 659 C C . VAL A 1 83 ? -7.312 -5.899 -8.247 1.00 89.19 83 VAL A C 1
ATOM 661 O O . VAL A 1 83 ? -6.105 -5.697 -8.389 1.00 89.19 83 VAL A O 1
ATOM 664 N N . THR A 1 84 ? -7.786 -7.075 -7.840 1.00 94.12 84 THR A N 1
ATOM 665 C CA . THR A 1 84 ? -6.955 -8.273 -7.729 1.00 94.12 84 THR A CA 1
ATOM 666 C C . THR A 1 84 ? -6.814 -8.915 -9.106 1.00 94.12 84 THR A C 1
ATOM 668 O O . THR A 1 84 ? -7.795 -9.362 -9.702 1.00 94.12 84 THR A O 1
ATOM 671 N N . LEU A 1 85 ? -5.582 -8.988 -9.610 1.00 95.31 85 LEU A N 1
ATOM 672 C CA . LEU A 1 85 ? -5.264 -9.630 -10.881 1.00 95.31 85 LEU A CA 1
ATOM 673 C C . LEU A 1 85 ? -4.643 -11.006 -10.662 1.00 95.31 85 LEU A C 1
ATOM 675 O O . LEU A 1 85 ? -3.830 -11.221 -9.763 1.00 95.31 85 LEU A O 1
ATOM 679 N N . THR A 1 86 ? -4.964 -11.933 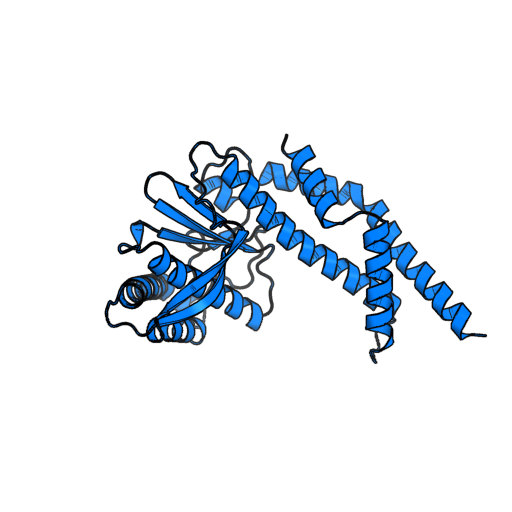-11.563 1.00 96.94 86 THR A N 1
ATOM 680 C CA . THR A 1 86 ? -4.241 -13.201 -11.675 1.00 96.94 86 THR A CA 1
ATOM 681 C C . THR A 1 86 ? -2.988 -12.986 -12.515 1.00 96.94 86 THR A C 1
ATOM 683 O O . THR A 1 86 ? -3.041 -13.024 -13.743 1.00 96.94 86 THR A O 1
ATOM 686 N N . LEU A 1 87 ? -1.860 -12.753 -11.850 1.00 97.31 87 LEU A N 1
ATOM 687 C CA . LEU A 1 87 ? -0.573 -12.499 -12.490 1.00 97.31 87 LEU A CA 1
ATOM 688 C C . LEU A 1 87 ? 0.248 -13.784 -12.616 1.00 97.31 87 LEU A C 1
ATOM 690 O O . LEU A 1 87 ? 0.138 -14.697 -11.796 1.00 97.31 87 LEU A O 1
ATOM 694 N N . GLU A 1 88 ? 1.086 -13.845 -13.648 1.00 97.81 88 GLU A N 1
ATOM 695 C CA . GLU A 1 88 ? 2.028 -14.943 -13.863 1.00 97.81 88 GLU A CA 1
ATOM 696 C C . GLU A 1 88 ? 3.410 -14.560 -13.329 1.00 97.81 88 GLU A C 1
ATOM 698 O O . GLU A 1 88 ? 3.992 -13.548 -13.730 1.00 97.81 88 GLU A O 1
ATOM 703 N N . LEU A 1 89 ? 3.943 -15.384 -12.430 1.00 98.19 89 LEU A N 1
ATOM 704 C CA . LEU A 1 89 ? 5.285 -15.239 -11.876 1.00 98.19 89 LEU A CA 1
ATOM 705 C C . LEU A 1 89 ? 6.153 -16.409 -12.319 1.00 98.19 89 LEU A C 1
ATOM 707 O O . LEU A 1 89 ? 5.759 -17.566 -12.191 1.00 98.19 89 LEU A O 1
ATOM 711 N N . GLU A 1 90 ? 7.336 -16.100 -12.837 1.00 98.44 90 GLU A N 1
ATOM 712 C CA . GLU A 1 90 ? 8.364 -17.086 -13.133 1.00 98.44 90 GLU A CA 1
ATOM 713 C C . GLU A 1 90 ? 9.005 -17.571 -11.824 1.00 98.44 90 GLU A C 1
ATOM 715 O O . GLU A 1 90 ? 9.374 -16.767 -10.963 1.00 98.44 90 GLU A O 1
ATOM 720 N N . ASP A 1 91 ? 9.132 -18.889 -11.665 1.00 98.25 91 ASP A N 1
ATOM 721 C CA . ASP A 1 91 ? 9.557 -19.540 -10.419 1.00 98.25 91 ASP A CA 1
ATOM 722 C C . ASP A 1 91 ? 10.933 -19.047 -9.928 1.00 98.25 91 ASP A C 1
ATOM 724 O O . ASP A 1 91 ? 11.145 -18.862 -8.725 1.00 98.25 91 ASP A O 1
ATOM 728 N N . ASN A 1 92 ? 11.895 -18.836 -10.833 1.00 98.06 92 ASN A N 1
ATOM 729 C CA . ASN A 1 92 ? 13.221 -18.340 -10.458 1.00 98.06 92 ASN A CA 1
ATOM 730 C C . ASN A 1 92 ? 13.209 -16.835 -10.172 1.00 98.06 92 ASN A C 1
ATOM 732 O O . ASN A 1 92 ? 13.980 -16.380 -9.330 1.00 98.06 92 ASN A O 1
ATOM 736 N N . CYS A 1 93 ? 12.339 -16.066 -10.829 1.00 98.38 93 CYS A N 1
ATOM 737 C CA . CYS A 1 93 ? 12.142 -14.650 -10.544 1.00 98.38 93 CYS A CA 1
ATOM 738 C C . CYS A 1 93 ? 11.576 -14.464 -9.141 1.00 98.38 93 CYS A C 1
ATOM 740 O O . CYS A 1 93 ? 12.078 -13.638 -8.378 1.00 98.38 93 CYS A O 1
ATOM 742 N N . GLU A 1 94 ? 10.560 -15.251 -8.783 1.00 98.19 94 GLU A N 1
ATOM 743 C CA . GLU A 1 94 ? 9.975 -15.201 -7.448 1.00 98.19 94 GLU A CA 1
ATOM 744 C C . GLU A 1 94 ? 11.011 -15.579 -6.381 1.00 98.19 94 GLU A C 1
ATOM 746 O O . GLU A 1 94 ? 11.172 -14.844 -5.404 1.00 98.19 94 GLU A O 1
ATOM 751 N N . ARG A 1 95 ? 11.783 -16.654 -6.607 1.00 98.19 95 ARG A N 1
ATOM 752 C CA . ARG A 1 95 ? 12.873 -17.055 -5.704 1.00 98.19 95 ARG A CA 1
ATOM 753 C C . ARG A 1 95 ? 13.924 -15.958 -5.549 1.00 98.19 95 ARG A C 1
ATOM 755 O O . ARG A 1 95 ? 14.356 -15.690 -4.434 1.00 98.19 95 ARG A O 1
ATOM 762 N N . PHE A 1 96 ? 14.303 -15.299 -6.641 1.00 98.31 96 PHE A N 1
ATOM 763 C CA . PHE A 1 96 ? 15.284 -14.218 -6.609 1.00 98.31 96 PHE A CA 1
ATOM 764 C C . PHE A 1 96 ? 14.785 -13.010 -5.798 1.00 98.31 96 PHE A C 1
ATOM 766 O O . PHE A 1 96 ? 15.544 -12.428 -5.024 1.00 98.31 96 PHE A O 1
ATOM 773 N N . ILE A 1 97 ? 13.500 -12.652 -5.919 1.00 98.62 97 ILE A N 1
ATOM 774 C CA . ILE A 1 97 ? 12.875 -11.617 -5.078 1.00 98.62 97 ILE A CA 1
ATOM 775 C C . ILE A 1 97 ? 12.892 -12.037 -3.602 1.00 98.62 97 ILE A C 1
ATOM 777 O O . ILE A 1 97 ? 13.208 -11.224 -2.732 1.00 98.62 97 ILE A O 1
ATOM 781 N N . ASP A 1 98 ? 12.583 -13.299 -3.303 1.00 98.31 98 ASP A N 1
ATOM 782 C CA . ASP A 1 98 ? 12.602 -13.801 -1.928 1.00 98.31 98 ASP A CA 1
ATOM 783 C C . ASP A 1 98 ? 14.018 -13.793 -1.337 1.00 98.31 98 ASP A C 1
ATOM 785 O O . ASP A 1 98 ? 14.206 -13.352 -0.205 1.00 98.31 98 ASP A O 1
ATOM 789 N N . GLU A 1 99 ? 15.033 -14.194 -2.103 1.00 98.00 99 GLU A N 1
ATOM 790 C CA . GLU A 1 99 ? 16.442 -14.108 -1.704 1.00 98.00 99 GLU A CA 1
ATOM 791 C C . GLU A 1 99 ? 16.882 -12.661 -1.453 1.00 98.00 99 GLU A C 1
ATOM 793 O O . GLU A 1 99 ? 17.556 -12.394 -0.455 1.00 98.00 99 GLU A O 1
ATOM 798 N N . TYR A 1 100 ? 16.463 -11.727 -2.312 1.00 98.19 100 TYR A N 1
ATOM 799 C CA . TYR A 1 100 ? 16.728 -10.298 -2.161 1.00 98.19 100 TYR A CA 1
ATOM 800 C C . TYR A 1 100 ? 16.167 -9.741 -0.845 1.00 98.19 100 TYR A C 1
ATOM 802 O O . TYR A 1 100 ? 16.884 -9.053 -0.114 1.00 98.19 100 TYR A O 1
ATOM 810 N N . ILE A 1 101 ? 14.906 -10.062 -0.533 1.00 97.75 101 ILE A N 1
ATOM 811 C CA . ILE A 1 101 ? 14.217 -9.606 0.684 1.00 97.75 101 ILE A CA 1
ATOM 812 C C . ILE A 1 101 ? 14.766 -10.289 1.939 1.00 97.75 101 ILE A C 1
ATOM 814 O O . ILE A 1 101 ? 14.895 -9.648 2.978 1.00 97.75 101 ILE A O 1
ATOM 818 N N . ASN A 1 102 ? 15.098 -11.578 1.868 1.00 97.00 102 ASN A N 1
ATOM 819 C CA . ASN A 1 102 ? 15.554 -12.335 3.035 1.00 97.00 102 ASN A CA 1
ATOM 820 C C . ASN A 1 102 ? 17.028 -12.059 3.385 1.00 97.00 102 ASN A C 1
ATOM 822 O O . ASN A 1 102 ? 17.445 -12.323 4.513 1.00 97.00 102 ASN A O 1
ATOM 826 N N . ASN A 1 103 ? 17.809 -11.498 2.455 1.00 96.06 103 ASN A N 1
ATOM 827 C CA . ASN A 1 103 ? 19.227 -11.179 2.648 1.00 96.06 103 ASN A CA 1
ATOM 828 C C . ASN A 1 103 ? 19.530 -9.691 2.379 1.00 96.06 103 ASN A C 1
ATOM 830 O O . ASN A 1 103 ? 20.304 -9.381 1.461 1.00 96.06 103 ASN A O 1
ATOM 834 N N . PRO A 1 104 ? 18.939 -8.752 3.147 1.00 95.06 104 PRO A N 1
ATOM 835 C CA . PRO A 1 104 ? 19.244 -7.336 3.004 1.00 95.06 104 PRO A CA 1
ATOM 836 C C . PRO A 1 104 ? 20.679 -7.015 3.444 1.00 95.06 104 PRO A C 1
ATOM 838 O O . PRO A 1 104 ? 21.209 -7.693 4.333 1.00 95.06 104 PRO A O 1
ATOM 841 N N . PRO A 1 105 ? 21.283 -5.944 2.897 1.00 94.12 105 PRO A N 1
ATOM 842 C CA . PRO A 1 105 ? 22.509 -5.385 3.455 1.00 94.12 105 PRO A CA 1
ATOM 843 C C . PRO A 1 105 ? 22.288 -4.975 4.918 1.00 94.12 105 PRO A C 1
ATOM 845 O O . PRO A 1 105 ? 21.195 -4.546 5.304 1.00 94.12 105 PRO A O 1
ATOM 848 N N . ARG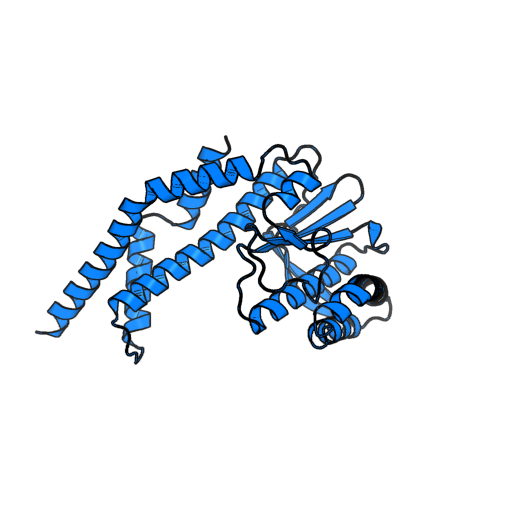 A 1 106 ? 23.321 -5.117 5.753 1.00 90.88 106 ARG A N 1
ATOM 849 C CA . ARG A 1 106 ? 23.240 -4.890 7.198 1.00 90.88 106 ARG A CA 1
ATOM 850 C C . ARG A 1 106 ? 23.994 -3.628 7.597 1.00 90.88 106 ARG A C 1
ATOM 852 O O . ARG A 1 106 ? 25.194 -3.480 7.409 1.00 90.88 106 ARG A O 1
ATOM 859 N N . GLY A 1 107 ? 23.277 -2.733 8.266 1.00 92.88 107 GLY A N 1
ATOM 860 C CA . GLY A 1 107 ? 23.848 -1.495 8.780 1.00 92.88 107 GLY A CA 1
ATOM 861 C C . GLY A 1 107 ? 23.942 -0.392 7.726 1.00 92.88 107 GLY A C 1
ATOM 862 O O . GLY A 1 107 ? 23.988 -0.616 6.518 1.00 92.88 107 GLY A O 1
ATOM 863 N N . ARG A 1 108 ? 23.951 0.848 8.216 1.00 95.25 108 ARG A N 1
ATOM 864 C CA . ARG A 1 108 ? 23.788 2.056 7.397 1.00 95.25 108 ARG A CA 1
ATOM 865 C C . ARG A 1 108 ? 24.804 2.169 6.256 1.00 95.25 108 ARG A C 1
ATOM 867 O O . ARG A 1 108 ? 24.411 2.487 5.140 1.00 95.25 108 ARG A O 1
ATOM 874 N N . ASN A 1 109 ? 26.084 1.909 6.523 1.00 96.06 109 ASN A N 1
ATOM 875 C CA . ASN A 1 109 ? 27.148 2.096 5.531 1.00 96.06 109 ASN A CA 1
ATOM 876 C C . ASN A 1 109 ? 27.048 1.101 4.370 1.00 96.06 109 ASN A C 1
ATOM 878 O O . ASN A 1 109 ? 27.231 1.498 3.223 1.00 96.06 109 ASN A O 1
ATOM 882 N N . GLU A 1 110 ? 26.729 -0.164 4.657 1.00 96.44 110 GLU A N 1
ATOM 883 C CA . GLU A 1 110 ? 26.533 -1.186 3.624 1.00 96.44 110 GLU A CA 1
ATOM 884 C C . GLU A 1 110 ? 25.292 -0.881 2.782 1.00 96.44 110 GLU A C 1
ATOM 886 O O . GLU A 1 110 ? 25.337 -0.971 1.557 1.00 96.44 110 GLU A O 1
ATOM 891 N N . ILE A 1 111 ? 24.192 -0.461 3.420 1.00 96.62 111 ILE A N 1
ATOM 892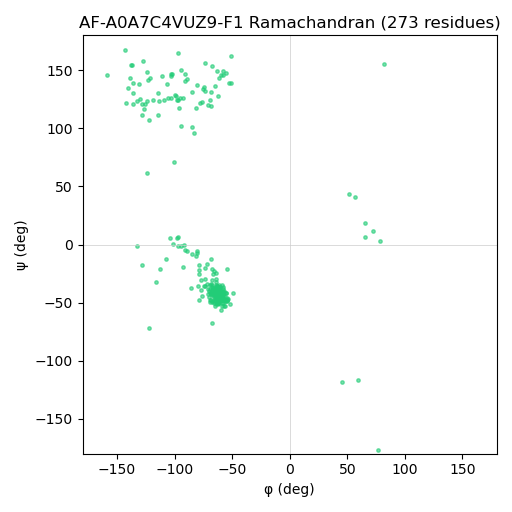 C CA . ILE A 1 111 ? 22.971 -0.085 2.698 1.00 96.62 111 ILE A CA 1
ATOM 893 C C . ILE A 1 111 ? 23.274 1.061 1.724 1.00 96.62 111 ILE A C 1
ATOM 895 O O . ILE A 1 111 ? 23.014 0.937 0.530 1.00 96.62 111 ILE A O 1
ATOM 899 N N . LEU A 1 112 ? 23.872 2.157 2.201 1.00 95.56 112 LEU A N 1
ATOM 900 C CA . LEU A 1 112 ? 24.136 3.333 1.365 1.00 95.56 112 LEU A CA 1
ATOM 901 C C . LEU A 1 112 ? 25.095 3.042 0.203 1.00 95.56 112 LEU A C 1
ATOM 903 O O . LEU A 1 112 ? 24.913 3.598 -0.880 1.00 95.56 112 LEU A O 1
ATOM 907 N N . SER A 1 113 ? 26.095 2.179 0.401 1.00 96.50 113 SER A N 1
ATOM 908 C CA . SER A 1 113 ? 27.068 1.856 -0.647 1.00 96.50 113 SER A CA 1
ATOM 909 C C . SER A 1 113 ? 26.547 0.855 -1.680 1.00 96.50 113 SER A C 1
ATOM 911 O O . SER A 1 113 ? 27.019 0.868 -2.816 1.00 96.50 113 SER A O 1
ATOM 913 N N . THR A 1 114 ? 25.571 0.009 -1.327 1.00 96.81 114 THR A N 1
ATOM 914 C CA . THR A 1 114 ? 25.136 -1.107 -2.188 1.00 96.81 114 THR A CA 1
ATOM 915 C C . THR A 1 114 ? 23.726 -0.973 -2.759 1.00 96.81 114 THR A C 1
ATOM 917 O O . THR A 1 114 ? 23.447 -1.605 -3.780 1.00 96.81 114 THR A O 1
ATOM 920 N N . ILE A 1 115 ? 22.838 -0.161 -2.166 1.00 96.12 115 ILE A N 1
ATOM 921 C CA . ILE A 1 115 ? 21.404 -0.150 -2.514 1.00 96.12 115 ILE A CA 1
ATOM 922 C C . ILE A 1 115 ? 21.150 0.097 -4.006 1.00 96.12 115 ILE A C 1
ATOM 924 O O . ILE A 1 115 ? 20.341 -0.601 -4.614 1.00 96.12 115 ILE A O 1
ATOM 928 N N . ASN A 1 116 ? 21.896 1.022 -4.619 1.00 96.12 116 ASN A N 1
ATOM 929 C CA . ASN A 1 116 ? 21.767 1.350 -6.040 1.00 96.12 116 ASN A CA 1
ATOM 930 C C . ASN A 1 116 ? 22.099 0.164 -6.947 1.00 96.12 116 ASN A C 1
ATOM 932 O O . ASN A 1 116 ? 21.349 -0.129 -7.875 1.00 96.12 116 ASN A O 1
ATOM 936 N N . THR A 1 117 ? 23.206 -0.526 -6.684 1.00 97.25 117 THR A N 1
ATOM 937 C CA . THR A 1 117 ? 23.609 -1.695 -7.472 1.00 97.25 117 THR A CA 1
ATOM 938 C C . THR A 1 117 ? 22.611 -2.829 -7.272 1.00 97.25 117 THR A C 1
ATOM 940 O O . THR A 1 117 ? 22.067 -3.349 -8.240 1.00 97.25 117 THR A O 1
ATOM 943 N N . ARG A 1 118 ? 22.273 -3.132 -6.013 1.00 96.88 118 ARG A N 1
ATOM 944 C CA . ARG A 1 118 ? 21.379 -4.239 -5.659 1.00 96.88 118 ARG A CA 1
ATOM 945 C C . ARG A 1 118 ? 19.993 -4.111 -6.287 1.00 96.88 118 ARG A C 1
ATOM 947 O O . ARG A 1 118 ? 19.456 -5.101 -6.776 1.00 96.88 118 ARG A O 1
ATOM 954 N N . ILE A 1 119 ? 19.396 -2.919 -6.265 1.00 96.25 119 ILE A N 1
ATOM 955 C CA . ILE A 1 119 ? 18.058 -2.719 -6.836 1.00 96.25 119 ILE A CA 1
ATOM 956 C C . ILE A 1 119 ? 18.071 -2.731 -8.370 1.00 96.25 119 ILE A C 1
ATOM 958 O O . ILE A 1 119 ? 17.156 -3.269 -8.991 1.00 96.25 119 ILE A O 1
ATOM 962 N N . ASN A 1 120 ? 19.126 -2.202 -8.995 1.00 96.12 120 ASN A N 1
ATOM 963 C CA . ASN A 1 120 ? 19.267 -2.253 -10.448 1.00 96.12 120 ASN A CA 1
ATOM 964 C C . ASN A 1 120 ? 19.447 -3.704 -10.926 1.00 96.12 120 ASN A C 1
ATOM 966 O O . ASN A 1 120 ? 18.812 -4.107 -11.900 1.00 96.12 120 ASN A O 1
ATOM 970 N N . ASP A 1 121 ? 20.245 -4.504 -10.212 1.00 96.75 121 ASP A N 1
ATOM 971 C CA . ASP A 1 121 ? 20.408 -5.935 -10.486 1.00 96.75 121 ASP A CA 1
ATOM 972 C C . ASP A 1 121 ? 19.083 -6.686 -10.338 1.00 96.75 121 ASP A C 1
ATOM 974 O O . ASP A 1 121 ? 18.732 -7.499 -11.197 1.00 96.75 121 ASP A O 1
ATOM 978 N N . LEU A 1 122 ? 18.305 -6.362 -9.300 1.00 97.50 122 LEU A N 1
ATOM 979 C CA . LEU A 1 122 ? 16.967 -6.908 -9.101 1.00 97.50 122 LEU A CA 1
ATOM 980 C C . LEU A 1 122 ? 16.042 -6.609 -10.281 1.00 97.50 122 LEU A C 1
ATOM 982 O O . LEU A 1 122 ? 15.428 -7.529 -10.817 1.00 97.50 122 LEU A O 1
ATOM 986 N N . TYR A 1 123 ? 15.957 -5.357 -10.726 1.00 97.00 123 TYR A N 1
ATOM 987 C CA . TYR A 1 123 ? 15.102 -4.998 -11.859 1.00 97.00 123 TYR A CA 1
ATOM 988 C C . TYR A 1 123 ? 15.560 -5.641 -13.162 1.00 97.00 123 TYR A C 1
ATOM 990 O O . TYR A 1 123 ? 14.733 -6.196 -13.883 1.00 97.00 123 TYR A O 1
ATOM 998 N N . ASN A 1 124 ? 16.864 -5.665 -13.435 1.00 96.12 124 ASN A N 1
ATOM 999 C CA . ASN A 1 124 ? 17.396 -6.371 -14.598 1.00 96.12 124 ASN A CA 1
ATOM 1000 C C . ASN A 1 124 ? 17.021 -7.858 -14.566 1.00 96.12 124 ASN A C 1
ATOM 1002 O O . ASN A 1 124 ? 16.609 -8.417 -15.584 1.00 96.12 124 ASN A O 1
ATOM 1006 N N . LYS A 1 125 ? 17.108 -8.495 -13.393 1.00 97.06 125 LYS A N 1
ATOM 1007 C CA . LYS A 1 125 ? 16.757 -9.906 -13.230 1.00 97.06 125 LYS A CA 1
ATOM 1008 C C . LYS A 1 125 ? 15.259 -10.156 -13.393 1.00 97.06 125 LYS A C 1
ATOM 1010 O O . LYS A 1 125 ? 14.900 -11.114 -14.075 1.00 97.06 125 LYS A O 1
ATOM 1015 N N . ILE A 1 126 ? 14.410 -9.287 -12.839 1.00 98.12 126 ILE A N 1
ATOM 1016 C CA . ILE A 1 126 ? 12.953 -9.346 -13.017 1.00 98.12 126 ILE A CA 1
ATOM 1017 C C . ILE A 1 126 ? 12.604 -9.286 -14.505 1.00 98.12 126 ILE A C 1
ATOM 1019 O O . ILE A 1 126 ? 11.926 -10.181 -15.000 1.00 98.12 126 ILE A O 1
ATOM 1023 N N . PHE A 1 127 ? 13.107 -8.289 -15.239 1.00 97.50 127 PHE A N 1
ATOM 1024 C CA . PHE A 1 127 ? 12.806 -8.143 -16.667 1.00 97.50 127 PHE A CA 1
ATOM 1025 C C . PHE A 1 127 ? 13.324 -9.314 -17.498 1.00 97.50 127 PHE A C 1
ATOM 1027 O O . PHE A 1 127 ? 12.623 -9.770 -18.400 1.00 97.50 127 PHE A O 1
ATOM 1034 N N . LEU A 1 128 ? 14.521 -9.819 -17.189 1.00 96.31 128 LEU A N 1
ATOM 1035 C CA . LEU A 1 128 ? 15.100 -10.966 -17.881 1.00 96.31 128 LEU A CA 1
ATOM 1036 C C . LEU A 1 128 ? 14.262 -12.235 -17.681 1.00 96.31 128 LEU A C 1
ATOM 1038 O O . LEU A 1 128 ? 13.942 -12.921 -18.649 1.00 96.31 128 LEU A O 1
ATOM 1042 N N . LEU A 1 129 ? 13.928 -12.562 -16.431 1.00 97.69 129 LEU A N 1
ATOM 1043 C CA . LEU A 1 129 ? 13.249 -13.813 -16.103 1.00 97.69 129 LEU A CA 1
ATOM 1044 C C . LEU A 1 129 ? 11.765 -13.774 -16.473 1.00 97.69 129 LEU A C 1
ATOM 1046 O O . LEU A 1 129 ? 11.284 -14.707 -17.112 1.00 97.69 129 LEU A O 1
ATOM 1050 N N . GLN A 1 130 ? 11.062 -12.677 -16.171 1.00 97.56 130 GLN A N 1
ATOM 1051 C CA . GLN A 1 130 ? 9.637 -12.549 -16.495 1.00 97.56 130 GLN A CA 1
ATOM 1052 C C . GLN A 1 130 ? 9.362 -12.510 -17.997 1.00 97.56 130 GLN A C 1
ATOM 1054 O O . GLN A 1 130 ? 8.264 -12.856 -18.417 1.00 97.56 130 GLN A O 1
ATOM 1059 N N . ASN A 1 131 ? 10.336 -12.137 -18.828 1.00 96.06 131 ASN A N 1
ATOM 1060 C CA . ASN A 1 131 ? 10.190 -12.187 -20.284 1.00 96.06 131 ASN A CA 1
ATOM 1061 C C . ASN A 1 131 ? 10.808 -13.439 -20.923 1.00 96.06 131 ASN A C 1
ATOM 1063 O O . ASN A 1 131 ? 10.815 -13.545 -22.149 1.00 96.06 131 ASN A O 1
ATOM 1067 N N . SER A 1 132 ? 11.309 -14.392 -20.130 1.00 95.56 132 SER A N 1
ATOM 1068 C CA . SER A 1 132 ? 11.910 -15.619 -20.653 1.00 95.56 132 SER A CA 1
ATOM 1069 C C . SER A 1 132 ? 10.852 -16.516 -21.310 1.00 95.56 132 SER A C 1
ATOM 1071 O O . SER A 1 132 ? 9.954 -17.000 -20.616 1.00 95.56 132 SER A O 1
ATOM 1073 N N . PRO A 1 133 ? 10.965 -16.832 -22.616 1.00 91.69 133 PRO A N 1
ATOM 1074 C CA . PRO A 1 133 ? 10.043 -17.760 -23.277 1.00 91.69 133 PRO A CA 1
ATOM 1075 C C . PRO A 1 133 ? 10.116 -19.186 -22.717 1.00 91.69 133 PRO A C 1
ATOM 1077 O O . PRO A 1 133 ? 9.158 -19.941 -22.835 1.00 91.69 133 PRO A O 1
ATOM 1080 N N . ALA A 1 134 ? 11.253 -19.551 -22.117 1.00 93.56 134 ALA A N 1
ATOM 1081 C CA . ALA A 1 134 ? 11.492 -20.853 -21.497 1.00 93.56 134 ALA A CA 1
ATOM 1082 C C . ALA A 1 134 ? 11.261 -20.841 -19.972 1.00 93.56 134 ALA A C 1
ATOM 1084 O O . ALA A 1 134 ? 11.587 -21.818 -19.298 1.00 93.56 134 ALA A O 1
ATOM 1085 N N . GLY A 1 135 ? 10.762 -19.730 -19.414 1.00 93.38 135 GLY A N 1
ATOM 1086 C CA . GLY A 1 135 ? 10.476 -19.608 -17.987 1.00 93.38 135 GLY A CA 1
ATOM 1087 C C . GLY A 1 135 ? 9.389 -20.583 -17.537 1.00 93.38 135 GLY A C 1
ATOM 1088 O O . GLY A 1 135 ? 8.478 -20.920 -18.297 1.00 93.38 135 GLY A O 1
ATOM 1089 N N . LYS A 1 136 ? 9.472 -21.033 -16.283 1.00 97.56 136 LYS A N 1
ATOM 1090 C CA . LYS A 1 136 ? 8.399 -21.809 -15.660 1.00 97.56 136 LYS A CA 1
ATOM 1091 C C . LYS A 1 136 ? 7.533 -20.864 -14.843 1.00 97.56 136 LYS A C 1
ATOM 1093 O O . LYS A 1 136 ? 8.022 -20.277 -13.886 1.00 97.56 136 LYS A O 1
ATOM 1098 N N . PHE A 1 137 ? 6.266 -20.740 -15.219 1.00 98.00 137 PHE A N 1
ATOM 1099 C CA . PHE A 1 137 ? 5.349 -19.776 -14.624 1.00 98.00 137 PHE A CA 1
ATOM 1100 C C . PHE A 1 137 ? 4.271 -20.457 -13.788 1.00 98.00 137 PHE A C 1
ATOM 1102 O O . PHE A 1 137 ? 3.759 -21.519 -14.150 1.00 98.00 137 PHE A O 1
ATOM 1109 N N . HIS A 1 138 ? 3.877 -19.794 -12.708 1.00 97.69 138 HIS A N 1
ATOM 1110 C CA . HIS A 1 138 ? 2.680 -20.116 -11.947 1.00 97.69 138 HIS A CA 1
ATOM 1111 C C . HIS A 1 138 ? 1.806 -18.868 -11.784 1.00 97.69 138 HIS A C 1
ATOM 1113 O O . HIS A 1 138 ? 2.270 -17.732 -11.895 1.00 97.69 138 HIS A O 1
ATOM 1119 N N . LYS A 1 139 ? 0.513 -19.085 -11.537 1.00 97.94 139 LYS A N 1
ATOM 1120 C CA . LYS A 1 139 ? -0.466 -18.009 -11.357 1.00 97.94 139 LYS A CA 1
ATOM 1121 C C . LYS A 1 139 ? -0.588 -17.626 -9.890 1.00 97.94 139 LYS A C 1
ATOM 1123 O O . LYS A 1 139 ? -0.632 -18.500 -9.025 1.00 97.94 139 LYS A O 1
ATOM 1128 N N . LYS A 1 140 ? -0.717 -16.329 -9.624 1.00 97.06 140 LYS A N 1
ATOM 1129 C CA . LYS A 1 140 ? -0.909 -15.775 -8.285 1.00 97.06 140 LYS A CA 1
ATOM 1130 C C . LYS A 1 140 ? -1.906 -14.626 -8.324 1.00 97.06 140 LYS A C 1
ATOM 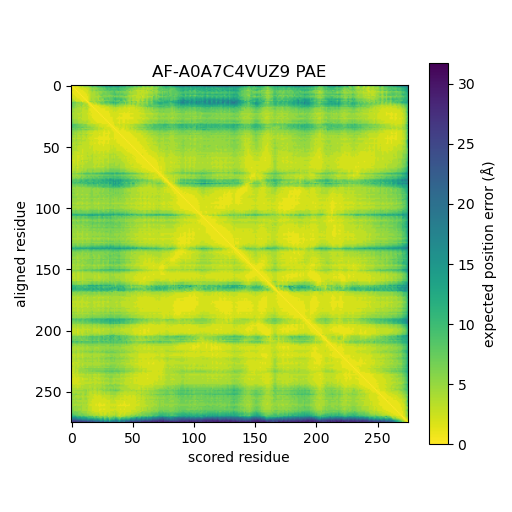1132 O O . LYS A 1 140 ? -1.820 -13.772 -9.199 1.00 97.06 140 LYS A O 1
ATOM 1137 N N . GLN A 1 141 ? -2.842 -14.611 -7.378 1.00 97.12 141 GLN A N 1
ATOM 1138 C CA . GLN A 1 141 ? -3.732 -13.467 -7.179 1.00 97.12 141 GLN A CA 1
ATOM 1139 C C . GLN A 1 141 ? -2.966 -12.378 -6.431 1.00 97.12 141 GLN A C 1
ATOM 1141 O O . GLN A 1 141 ? -2.440 -12.637 -5.346 1.00 97.12 141 GLN A O 1
ATOM 1146 N N . LEU A 1 142 ? -2.860 -11.196 -7.029 1.00 95.75 142 LEU A N 1
ATOM 1147 C CA . LEU A 1 142 ? -2.141 -10.057 -6.471 1.00 95.75 142 LEU A CA 1
ATOM 1148 C C . LEU A 1 142 ? -2.967 -8.787 -6.654 1.00 95.75 142 LEU A C 1
ATOM 1150 O O . LEU A 1 142 ? -3.441 -8.502 -7.752 1.00 95.75 142 LEU A O 1
ATOM 1154 N N . ASP A 1 143 ? -3.121 -8.038 -5.568 1.00 93.50 143 ASP A N 1
ATOM 1155 C CA . ASP A 1 143 ? -3.801 -6.745 -5.585 1.00 93.50 143 ASP A CA 1
ATOM 1156 C C . ASP A 1 143 ? -2.902 -5.699 -6.232 1.00 93.50 143 ASP A C 1
ATOM 1158 O O . ASP A 1 143 ? -1.707 -5.617 -5.926 1.00 93.50 143 ASP A O 1
ATOM 1162 N N . VAL A 1 144 ? -3.496 -4.902 -7.110 1.00 94.00 144 VAL A N 1
ATOM 1163 C CA . VAL A 1 144 ? -2.864 -3.747 -7.732 1.00 94.00 144 VAL A CA 1
ATOM 1164 C C . VAL A 1 144 ? -3.618 -2.519 -7.245 1.00 94.00 144 VAL A C 1
ATOM 1166 O O . VAL A 1 144 ? -4.788 -2.355 -7.581 1.00 94.00 144 VAL A O 1
ATOM 1169 N N . ASN A 1 145 ? -2.971 -1.680 -6.424 1.00 92.81 145 ASN A N 1
ATOM 1170 C CA . ASN A 1 145 ? -3.623 -0.473 -5.911 1.00 92.81 145 ASN A CA 1
ATOM 1171 C C . ASN A 1 145 ? -3.877 0.520 -7.046 1.00 92.81 145 ASN A C 1
ATOM 1173 O O . ASN A 1 145 ? -5.030 0.714 -7.400 1.00 92.81 145 ASN A O 1
ATOM 1177 N N . VAL A 1 146 ? -2.830 1.111 -7.639 1.00 93.56 146 VAL A N 1
ATOM 1178 C CA . VAL A 1 146 ? -3.008 2.044 -8.763 1.00 93.56 146 VAL A CA 1
ATOM 1179 C C . VAL A 1 146 ? -2.000 1.801 -9.876 1.00 93.56 146 VAL A C 1
ATOM 1181 O O . VAL A 1 146 ? -0.813 1.571 -9.627 1.00 93.56 146 VAL A O 1
ATOM 1184 N N . LEU A 1 147 ? -2.472 1.883 -11.123 1.00 95.31 147 LEU A N 1
ATOM 1185 C CA . LEU A 1 147 ? -1.635 1.813 -12.316 1.00 95.31 147 LEU A CA 1
ATOM 1186 C C . LEU A 1 147 ? -2.040 2.880 -13.337 1.00 95.31 147 LEU A C 1
ATOM 1188 O O . LEU A 1 147 ? -3.173 2.916 -13.816 1.00 95.31 147 LEU A O 1
ATOM 1192 N N . PHE A 1 148 ? -1.098 3.753 -13.685 1.00 95.81 148 PHE A N 1
ATOM 1193 C CA . PHE A 1 148 ? -1.342 4.874 -14.591 1.00 95.81 148 PHE A CA 1
ATOM 1194 C C . PHE A 1 148 ? -0.145 5.146 -15.501 1.00 95.81 148 PHE A C 1
ATOM 1196 O O . PHE A 1 148 ? 0.955 4.629 -15.300 1.00 95.81 148 PHE A O 1
ATOM 1203 N N . LYS A 1 149 ? -0.365 5.964 -16.527 1.00 95.69 149 LYS A N 1
ATOM 1204 C CA . LYS A 1 149 ? 0.624 6.337 -17.536 1.00 95.69 149 LYS A CA 1
ATOM 1205 C C . LYS A 1 149 ? 0.818 7.849 -17.566 1.00 95.69 149 LYS A C 1
ATOM 1207 O O . LYS A 1 149 ? -0.150 8.597 -17.464 1.00 95.69 149 LYS A O 1
ATOM 1212 N N . ILE A 1 150 ? 2.058 8.281 -17.784 1.00 95.81 150 ILE A N 1
ATOM 1213 C CA . ILE A 1 150 ? 2.402 9.647 -18.199 1.00 95.81 150 ILE A CA 1
ATOM 1214 C C . ILE A 1 150 ? 3.260 9.543 -19.459 1.00 95.81 150 ILE A C 1
ATOM 1216 O O . ILE A 1 150 ? 4.362 8.982 -19.432 1.00 95.81 150 ILE A O 1
ATOM 1220 N N . GLY A 1 151 ? 2.757 10.069 -20.578 1.00 93.75 151 GLY A N 1
ATOM 1221 C CA . GLY A 1 151 ? 3.396 9.886 -21.882 1.00 93.75 151 GLY A CA 1
ATOM 1222 C C . GLY A 1 151 ? 3.502 8.399 -22.226 1.00 93.75 151 GLY A C 1
ATOM 1223 O O . GLY A 1 151 ? 2.485 7.726 -22.327 1.00 93.75 151 GLY A O 1
ATOM 1224 N N . GLU A 1 152 ? 4.724 7.875 -22.359 1.00 92.62 152 GLU A N 1
ATOM 1225 C CA . GLU A 1 152 ? 4.995 6.450 -22.629 1.00 92.62 152 GLU A CA 1
ATOM 1226 C C . GLU A 1 152 ? 5.417 5.632 -21.397 1.00 92.62 152 GLU A C 1
ATOM 1228 O O . GLU A 1 152 ? 5.680 4.436 -21.511 1.00 92.62 152 GLU A O 1
ATOM 1233 N N . THR A 1 153 ? 5.492 6.256 -20.219 1.00 96.00 153 THR A N 1
ATOM 1234 C CA . THR A 1 153 ? 5.941 5.583 -18.992 1.00 96.00 153 THR A CA 1
ATOM 1235 C C . THR A 1 153 ? 4.751 5.174 -18.140 1.00 96.00 153 THR A C 1
ATOM 1237 O O . THR A 1 153 ? 3.901 6.004 -17.825 1.00 96.00 153 THR A O 1
ATOM 1240 N N . TYR A 1 154 ? 4.722 3.908 -17.746 1.00 97.06 154 TYR A N 1
ATOM 1241 C CA . TYR A 1 154 ? 3.769 3.343 -16.803 1.00 97.06 154 TYR A CA 1
ATOM 1242 C C . TYR A 1 154 ? 4.307 3.430 -15.378 1.00 97.06 154 TYR A C 1
ATOM 1244 O O . TYR A 1 154 ? 5.507 3.279 -15.133 1.00 97.06 154 TYR A O 1
ATOM 1252 N N . TYR A 1 155 ? 3.396 3.614 -14.436 1.00 97.50 155 TYR A N 1
ATOM 1253 C CA . TYR A 1 155 ? 3.666 3.709 -13.016 1.00 97.50 155 TYR A CA 1
ATOM 1254 C C . TYR A 1 155 ? 2.727 2.767 -12.277 1.00 97.50 155 TYR A C 1
ATOM 1256 O O . TYR A 1 155 ? 1.515 2.850 -12.452 1.00 97.50 155 TYR A O 1
ATOM 1264 N N . TYR A 1 156 ? 3.292 1.874 -11.469 1.00 97.44 156 TYR A N 1
ATOM 1265 C CA . TYR A 1 156 ? 2.544 1.089 -10.488 1.00 97.44 156 TYR A CA 1
ATOM 1266 C C . TYR A 1 156 ? 2.801 1.692 -9.117 1.00 97.44 156 TYR A C 1
ATOM 1268 O O . TYR A 1 156 ? 3.959 1.841 -8.729 1.00 97.44 156 TYR A O 1
ATOM 1276 N N . VAL A 1 157 ? 1.736 2.031 -8.402 1.00 97.38 157 VAL A N 1
ATOM 1277 C CA . VAL A 1 157 ? 1.809 2.552 -7.041 1.00 97.38 157 VAL A CA 1
ATOM 1278 C C . VAL A 1 157 ? 1.184 1.536 -6.102 1.00 97.38 157 VAL A C 1
ATOM 1280 O O . VAL A 1 157 ? 0.029 1.163 -6.280 1.00 97.38 157 VAL A O 1
ATOM 1283 N N . GLU A 1 158 ? 1.953 1.101 -5.110 1.00 97.12 158 GLU A N 1
ATOM 1284 C CA . GLU A 1 158 ? 1.449 0.433 -3.914 1.00 97.12 158 GLU A CA 1
ATOM 1285 C C . GLU A 1 158 ? 1.341 1.480 -2.812 1.00 97.12 158 GLU A C 1
ATOM 1287 O O . GLU A 1 158 ? 2.329 2.137 -2.481 1.00 97.12 158 GLU A O 1
ATOM 1292 N N . THR A 1 159 ? 0.159 1.620 -2.231 1.00 95.44 159 THR A N 1
ATOM 1293 C CA . THR A 1 159 ? -0.135 2.674 -1.265 1.00 95.44 159 THR A CA 1
ATOM 1294 C C . THR A 1 159 ? -0.211 2.099 0.140 1.00 95.44 159 THR A C 1
ATOM 1296 O O . THR A 1 159 ? -0.739 1.010 0.377 1.00 95.44 159 THR A O 1
ATOM 1299 N N . LYS A 1 160 ? 0.363 2.819 1.101 1.00 94.00 160 LYS A N 1
ATOM 1300 C CA . LYS A 1 160 ? 0.325 2.485 2.523 1.00 94.00 160 LYS A CA 1
ATOM 1301 C C . LYS A 1 160 ? 0.096 3.750 3.336 1.00 94.00 160 LYS A C 1
ATOM 1303 O O . LYS A 1 160 ? 0.625 4.810 3.025 1.00 94.00 160 LYS A O 1
ATOM 1308 N N . TYR A 1 161 ? -0.669 3.630 4.415 1.00 90.81 161 TYR A N 1
ATOM 1309 C CA . TYR A 1 161 ? -0.918 4.750 5.322 1.00 90.81 161 TYR A CA 1
ATOM 1310 C C . TYR A 1 161 ? 0.372 5.218 6.025 1.00 90.81 161 TYR A C 1
ATOM 1312 O O . TYR A 1 161 ? 0.739 6.388 5.938 1.00 90.81 161 TYR A O 1
ATOM 1320 N N . ASN A 1 162 ? 1.092 4.285 6.659 1.00 89.38 162 ASN A N 1
ATOM 1321 C CA . ASN A 1 162 ? 2.309 4.542 7.431 1.00 89.38 162 ASN A CA 1
ATOM 1322 C C . ASN A 1 162 ? 3.391 3.494 7.166 1.00 89.38 162 ASN A C 1
ATOM 1324 O O . ASN A 1 162 ? 3.100 2.334 6.875 1.00 89.38 162 ASN A O 1
ATOM 1328 N N . ASP A 1 163 ? 4.643 3.899 7.371 1.00 88.12 163 ASP A N 1
ATOM 1329 C CA . ASP A 1 163 ? 5.797 3.007 7.498 1.00 88.12 163 ASP A CA 1
ATOM 1330 C C . ASP A 1 163 ? 6.147 2.829 8.982 1.00 88.12 163 ASP A C 1
ATOM 1332 O O . ASP A 1 163 ? 7.113 3.397 9.489 1.00 88.12 163 ASP A O 1
ATOM 1336 N N . ASP A 1 164 ? 5.299 2.106 9.711 1.00 81.62 164 ASP A N 1
ATOM 1337 C CA . ASP A 1 164 ? 5.456 1.823 11.148 1.00 81.62 164 ASP A CA 1
ATOM 1338 C C . ASP A 1 164 ? 5.252 0.337 11.497 1.00 81.62 164 ASP A C 1
ATOM 1340 O O . ASP A 1 164 ? 5.433 -0.086 12.641 1.00 81.62 164 ASP A O 1
ATOM 1344 N N . HIS A 1 165 ? 4.942 -0.482 10.494 1.00 81.44 165 HIS A N 1
ATOM 1345 C CA . HIS A 1 165 ? 4.628 -1.899 10.624 1.00 81.44 165 HIS A CA 1
ATOM 1346 C C . HIS A 1 165 ? 5.757 -2.712 11.240 1.00 81.44 165 HIS A C 1
ATOM 1348 O O . HIS A 1 165 ? 6.912 -2.435 10.951 1.00 81.44 165 HIS A O 1
ATOM 1354 N N . ASP A 1 166 ? 5.439 -3.745 12.031 1.00 81.19 166 ASP A N 1
ATOM 1355 C CA . ASP A 1 166 ? 6.446 -4.645 12.599 1.00 81.19 166 ASP A CA 1
ATOM 1356 C C . ASP A 1 166 ? 7.419 -5.214 11.544 1.00 81.19 166 ASP A C 1
ATOM 1358 O O . ASP A 1 166 ? 7.167 -5.184 10.340 1.00 81.19 166 ASP A O 1
ATOM 1362 N N . THR A 1 167 ? 8.567 -5.728 11.992 1.00 76.12 167 THR A N 1
ATOM 1363 C CA . THR A 1 167 ? 9.656 -6.143 11.094 1.00 76.12 167 THR A CA 1
ATOM 1364 C C . THR A 1 167 ? 9.219 -7.199 10.072 1.00 76.12 167 THR A C 1
ATOM 1366 O O . THR A 1 167 ? 9.673 -7.147 8.928 1.00 76.12 167 THR A O 1
ATOM 1369 N N . GLY A 1 168 ? 8.338 -8.129 10.461 1.00 84.44 168 GLY A N 1
ATOM 1370 C CA . GLY A 1 168 ? 7.828 -9.165 9.561 1.00 84.44 168 GLY A CA 1
ATOM 1371 C C . GLY A 1 168 ? 6.914 -8.566 8.498 1.00 84.44 168 GLY A C 1
ATOM 1372 O O . GLY A 1 168 ? 7.142 -8.740 7.303 1.00 84.44 168 GLY A O 1
ATOM 1373 N N . LYS A 1 169 ? 5.952 -7.744 8.918 1.00 87.44 169 LYS A N 1
ATOM 1374 C CA . LYS A 1 169 ? 5.038 -7.053 8.009 1.00 87.44 169 LYS A CA 1
ATOM 1375 C C . LYS A 1 169 ? 5.766 -6.074 7.081 1.00 87.44 169 LYS A C 1
ATOM 1377 O O . LYS A 1 169 ? 5.409 -5.971 5.910 1.00 87.44 169 LYS A O 1
ATOM 1382 N N . PHE A 1 170 ? 6.812 -5.396 7.554 1.00 90.75 170 PHE A N 1
ATOM 1383 C CA . PHE A 1 170 ? 7.660 -4.539 6.721 1.00 90.75 170 PHE A CA 1
ATOM 1384 C C . PHE A 1 170 ? 8.337 -5.335 5.593 1.00 90.75 170 PHE A C 1
ATOM 1386 O O . PHE A 1 170 ? 8.309 -4.917 4.434 1.00 90.75 170 PHE A O 1
ATOM 1393 N N . GLN A 1 171 ? 8.902 -6.508 5.900 1.00 93.81 171 GLN A N 1
ATOM 1394 C CA . GLN A 1 171 ? 9.458 -7.410 4.885 1.00 93.81 171 GLN A CA 1
ATOM 1395 C C . GLN A 1 171 ? 8.392 -7.887 3.894 1.00 93.81 171 GLN A C 1
ATOM 1397 O O . GLN A 1 171 ? 8.618 -7.856 2.683 1.00 93.81 171 GLN A O 1
ATOM 1402 N N . ASP A 1 172 ? 7.223 -8.283 4.395 1.00 95.19 172 ASP A N 1
ATOM 1403 C CA . ASP A 1 172 ? 6.133 -8.809 3.574 1.00 95.19 172 ASP A CA 1
ATOM 1404 C C . ASP A 1 172 ? 5.575 -7.769 2.597 1.00 95.19 172 ASP A C 1
ATOM 1406 O O . ASP A 1 172 ? 5.282 -8.113 1.452 1.00 95.19 172 ASP A O 1
ATOM 1410 N N . ILE A 1 173 ? 5.492 -6.496 2.999 1.00 95.19 173 ILE A N 1
ATOM 1411 C CA . ILE A 1 173 ? 5.072 -5.397 2.115 1.00 95.19 173 ILE A CA 1
ATOM 1412 C C . ILE A 1 173 ? 6.045 -5.237 0.950 1.00 95.19 173 ILE A C 1
ATOM 1414 O O . ILE A 1 173 ? 5.620 -5.239 -0.203 1.00 95.19 173 ILE A O 1
ATOM 1418 N N . ASN A 1 174 ? 7.350 -5.163 1.229 1.00 97.06 174 ASN A N 1
ATOM 1419 C CA . ASN A 1 174 ? 8.364 -5.022 0.181 1.00 97.06 174 ASN A CA 1
ATOM 1420 C C . ASN A 1 174 ? 8.381 -6.249 -0.749 1.00 97.06 174 ASN A C 1
ATOM 1422 O O . ASN A 1 174 ? 8.496 -6.108 -1.967 1.00 97.06 174 ASN A O 1
ATOM 1426 N N . ARG A 1 175 ? 8.195 -7.457 -0.198 1.00 98.00 175 ARG A N 1
ATOM 1427 C CA . ARG A 1 175 ? 8.071 -8.692 -0.983 1.00 98.00 175 ARG A CA 1
ATOM 1428 C C . ARG A 1 175 ? 6.833 -8.672 -1.881 1.00 98.00 175 ARG A C 1
ATOM 1430 O O . ARG A 1 175 ? 6.956 -8.976 -3.065 1.00 98.00 175 ARG A O 1
ATOM 1437 N N . LYS A 1 176 ? 5.653 -8.328 -1.343 1.00 97.25 176 LYS A N 1
ATOM 1438 C CA . LYS A 1 176 ? 4.400 -8.235 -2.115 1.00 97.25 176 LYS A CA 1
ATOM 1439 C C . LYS A 1 176 ? 4.556 -7.218 -3.242 1.00 97.25 176 LYS A C 1
ATOM 1441 O O . LYS A 1 176 ? 4.335 -7.579 -4.390 1.00 97.25 176 LYS A O 1
ATOM 1446 N N . PHE A 1 177 ? 5.035 -6.017 -2.925 1.00 98.31 177 PHE A N 1
ATOM 1447 C CA . PHE A 1 177 ? 5.286 -4.939 -3.880 1.00 98.31 177 PHE A CA 1
ATOM 1448 C C . PHE A 1 177 ? 6.155 -5.387 -5.065 1.00 98.31 177 PHE A C 1
ATOM 1450 O O . PHE A 1 177 ? 5.766 -5.235 -6.224 1.00 98.31 177 PHE A O 1
ATOM 1457 N N . LEU A 1 178 ? 7.306 -6.012 -4.794 1.00 98.56 178 LEU A N 1
ATOM 1458 C CA . LEU A 1 178 ? 8.213 -6.489 -5.842 1.00 98.56 178 LEU A CA 1
ATOM 1459 C C . LEU A 1 178 ? 7.621 -7.643 -6.663 1.00 98.56 178 LEU A C 1
ATOM 1461 O O . LEU A 1 178 ? 7.839 -7.703 -7.873 1.00 98.56 178 LEU A O 1
ATOM 1465 N N . LYS A 1 179 ? 6.861 -8.550 -6.033 1.00 98.56 179 LYS A N 1
ATOM 1466 C CA . LYS A 1 179 ? 6.182 -9.649 -6.738 1.00 98.56 179 LYS A CA 1
ATOM 1467 C C . LYS A 1 179 ? 5.052 -9.129 -7.628 1.00 98.56 179 LYS A C 1
ATOM 1469 O O . LYS A 1 179 ? 4.965 -9.552 -8.776 1.00 98.56 179 LYS A O 1
ATOM 1474 N N . THR A 1 180 ? 4.242 -8.180 -7.158 1.00 98.31 180 THR A N 1
ATOM 1475 C CA . THR A 1 180 ? 3.217 -7.519 -7.981 1.00 98.31 180 THR A CA 1
ATOM 1476 C C . THR A 1 180 ? 3.854 -6.805 -9.167 1.00 98.31 180 THR A C 1
ATOM 1478 O O . THR A 1 180 ? 3.457 -7.047 -10.306 1.00 98.31 180 THR A O 1
ATOM 1481 N N . TYR A 1 181 ? 4.916 -6.029 -8.935 1.00 98.44 181 TYR A N 1
ATOM 1482 C CA . TYR A 1 181 ? 5.682 -5.393 -10.006 1.00 98.44 181 TYR A CA 1
ATOM 1483 C C . TYR A 1 181 ? 6.188 -6.405 -11.045 1.00 98.44 181 TYR A C 1
ATOM 1485 O O . TYR A 1 181 ? 5.963 -6.222 -12.241 1.00 98.44 181 TYR A O 1
ATOM 1493 N N . ALA A 1 182 ? 6.809 -7.506 -10.609 1.00 98.38 182 ALA A N 1
ATOM 1494 C CA . ALA A 1 182 ? 7.280 -8.553 -11.511 1.00 98.38 182 ALA A CA 1
ATOM 1495 C C . ALA A 1 182 ? 6.136 -9.173 -12.327 1.00 98.38 182 ALA A C 1
ATOM 1497 O O . ALA A 1 182 ? 6.262 -9.338 -13.541 1.00 98.38 182 ALA A O 1
ATOM 1498 N N . GLY A 1 183 ? 5.003 -9.488 -11.695 1.00 98.06 183 GLY A N 1
ATOM 1499 C CA . GLY A 1 183 ? 3.819 -10.003 -12.385 1.00 98.06 183 GLY A CA 1
ATOM 1500 C C . GLY A 1 183 ? 3.303 -9.042 -13.459 1.00 98.06 183 GLY A C 1
ATOM 1501 O O . GLY A 1 183 ? 2.998 -9.464 -14.576 1.00 98.06 183 GLY A O 1
ATOM 1502 N N . LEU A 1 184 ? 3.286 -7.740 -13.162 1.00 97.62 184 LEU A N 1
ATOM 1503 C CA . LEU A 1 184 ? 2.850 -6.698 -14.095 1.00 97.62 184 LEU A CA 1
ATOM 1504 C C . LEU A 1 184 ? 3.810 -6.524 -15.282 1.00 97.62 184 LEU A C 1
ATOM 1506 O O . LEU A 1 184 ? 3.344 -6.311 -16.401 1.00 97.62 184 LEU A O 1
ATOM 1510 N N . VAL A 1 185 ? 5.125 -6.702 -15.083 1.00 98.00 185 VAL A N 1
ATOM 1511 C CA . VAL A 1 185 ? 6.111 -6.734 -16.185 1.00 98.00 185 VAL A CA 1
ATOM 1512 C C . VAL A 1 185 ? 5.712 -7.761 -17.245 1.00 98.00 185 VAL A C 1
ATOM 1514 O O . VAL A 1 185 ? 5.689 -7.442 -18.434 1.00 98.00 185 VAL A O 1
ATOM 1517 N N . ARG A 1 186 ? 5.337 -8.975 -16.821 1.00 96.75 186 ARG A N 1
ATOM 1518 C CA . ARG A 1 186 ? 4.870 -10.032 -17.728 1.00 96.75 186 ARG A CA 1
ATOM 1519 C C . ARG A 1 186 ? 3.511 -9.696 -18.335 1.00 96.75 186 ARG A C 1
ATOM 1521 O O . ARG A 1 186 ? 3.350 -9.828 -19.548 1.00 96.75 186 ARG A O 1
ATOM 1528 N N . TYR A 1 187 ? 2.559 -9.276 -17.501 1.00 96.12 187 TYR A N 1
ATOM 1529 C CA . TYR A 1 187 ? 1.173 -9.006 -17.893 1.00 96.12 187 TYR A CA 1
ATOM 1530 C C . TYR A 1 187 ? 1.087 -8.009 -19.056 1.00 96.12 187 TYR A C 1
ATOM 1532 O O . TYR A 1 187 ? 0.428 -8.274 -20.060 1.00 96.12 187 TYR A O 1
ATOM 1540 N N . PHE A 1 188 ? 1.843 -6.913 -18.969 1.00 94.94 188 PHE A N 1
ATOM 1541 C CA . PHE A 1 188 ? 1.903 -5.882 -20.008 1.00 94.94 188 PHE A CA 1
ATOM 1542 C C . PHE A 1 188 ? 3.017 -6.093 -21.039 1.00 94.94 188 PHE A C 1
ATOM 1544 O O . PHE A 1 188 ? 3.142 -5.306 -21.976 1.00 94.94 188 PHE A O 1
ATOM 1551 N N . LYS A 1 189 ? 3.814 -7.162 -20.898 1.00 95.38 189 LYS A N 1
ATOM 1552 C CA . LYS A 1 189 ? 4.949 -7.491 -21.776 1.00 95.38 189 LYS A CA 1
ATOM 1553 C C . LYS A 1 189 ? 5.977 -6.356 -21.860 1.00 95.38 189 LYS A C 1
ATOM 1555 O O . LYS A 1 189 ? 6.502 -6.061 -22.935 1.00 95.38 189 LYS A O 1
ATOM 1560 N N . PHE A 1 190 ? 6.268 -5.713 -20.731 1.00 96.00 190 PHE A N 1
ATOM 1561 C CA . PHE A 1 190 ? 7.319 -4.702 -20.670 1.00 96.00 190 PHE A CA 1
ATOM 1562 C C . PHE A 1 190 ? 8.686 -5.366 -20.837 1.00 96.00 190 PHE A C 1
ATOM 1564 O O . PHE A 1 190 ? 9.054 -6.261 -20.078 1.00 96.00 190 PHE A O 1
ATOM 1571 N N . THR A 1 191 ? 9.463 -4.904 -21.813 1.00 92.81 191 THR A N 1
ATOM 1572 C CA . THR A 1 191 ? 10.799 -5.449 -22.113 1.00 92.81 191 THR A CA 1
ATOM 1573 C C . THR A 1 191 ? 11.925 -4.507 -21.702 1.00 92.81 191 THR A C 1
ATOM 1575 O O . THR A 1 191 ? 13.080 -4.923 -21.641 1.00 92.81 191 THR A O 1
ATOM 1578 N N . ASN A 1 192 ? 11.605 -3.252 -21.374 1.00 89.31 192 ASN A N 1
ATOM 1579 C CA . ASN A 1 192 ? 12.571 -2.244 -20.963 1.00 89.31 192 ASN A CA 1
ATOM 1580 C C . ASN A 1 192 ? 12.206 -1.652 -19.586 1.00 89.31 192 ASN A C 1
ATOM 1582 O O . ASN A 1 192 ? 11.132 -1.057 -19.460 1.00 89.31 192 ASN A O 1
ATOM 1586 N N . PRO A 1 193 ? 13.110 -1.702 -18.585 1.00 87.56 193 PRO A N 1
ATOM 1587 C CA . PRO A 1 193 ? 12.901 -1.108 -17.259 1.00 87.56 193 PRO A CA 1
ATOM 1588 C C . PRO A 1 193 ? 12.540 0.383 -17.256 1.00 87.56 193 PRO A C 1
ATOM 1590 O O . PRO A 1 193 ? 11.975 0.884 -16.293 1.00 87.56 193 PRO A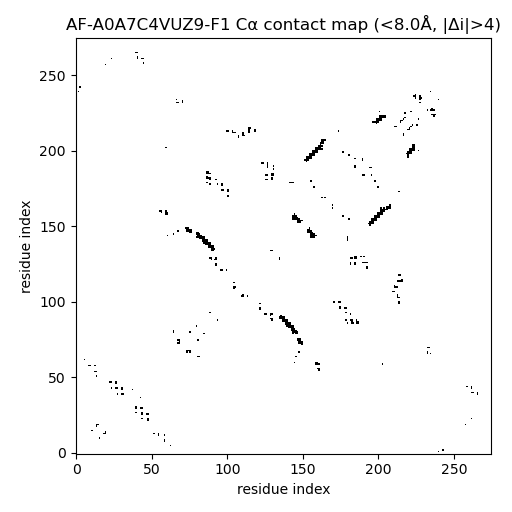 O 1
ATOM 1593 N N . LYS A 1 194 ? 12.843 1.126 -18.327 1.00 90.00 194 LYS A N 1
ATOM 1594 C CA . LYS A 1 194 ? 12.460 2.542 -18.438 1.00 90.00 194 LYS A CA 1
ATOM 1595 C C . LYS A 1 194 ? 10.968 2.751 -18.712 1.00 90.00 194 LYS A C 1
ATOM 1597 O O . LYS A 1 194 ? 10.483 3.851 -18.474 1.00 90.00 194 LYS A O 1
ATOM 1602 N N . GLN A 1 195 ? 10.265 1.736 -19.218 1.00 93.38 195 GLN A N 1
ATOM 1603 C CA . GLN A 1 195 ? 8.842 1.825 -19.565 1.00 93.38 195 GLN A CA 1
ATOM 1604 C C . GLN A 1 195 ? 7.928 1.720 -18.348 1.00 93.38 195 GLN A C 1
ATOM 1606 O O . GLN A 1 195 ? 6.787 2.157 -18.433 1.00 93.38 195 GLN A O 1
ATOM 1611 N N . PHE A 1 196 ? 8.397 1.133 -17.246 1.00 96.94 196 PHE A N 1
ATOM 1612 C CA . PHE A 1 196 ? 7.546 0.802 -16.112 1.00 96.94 196 PHE A CA 1
ATOM 1613 C C . PHE A 1 196 ? 8.276 1.038 -14.796 1.00 96.94 196 PHE A C 1
ATOM 1615 O O . PHE A 1 196 ? 9.341 0.471 -14.562 1.00 96.94 196 PHE A O 1
ATOM 1622 N N . LYS A 1 197 ? 7.711 1.899 -13.949 1.00 97.00 197 LYS A N 1
ATOM 1623 C CA . LYS A 1 197 ? 8.312 2.317 -12.683 1.00 97.00 197 LYS A CA 1
ATOM 1624 C C . LYS A 1 197 ? 7.415 1.927 -11.509 1.00 97.00 197 LYS A C 1
ATOM 1626 O O . LYS A 1 197 ? 6.253 2.332 -11.488 1.00 97.00 197 LYS A O 1
ATOM 1631 N N . PRO A 1 198 ? 7.928 1.175 -10.528 1.00 97.88 198 PRO A N 1
ATOM 1632 C CA . PRO A 1 198 ? 7.181 0.866 -9.323 1.00 97.88 198 PRO A CA 1
ATOM 1633 C C . PRO A 1 198 ? 7.421 1.938 -8.252 1.00 97.88 198 PRO A C 1
ATOM 1635 O O . PRO A 1 198 ? 8.535 2.442 -8.102 1.00 97.88 198 PRO A O 1
ATOM 1638 N N . ILE A 1 199 ? 6.381 2.271 -7.494 1.00 98.25 199 ILE A N 1
ATOM 1639 C CA . ILE A 1 199 ? 6.415 3.235 -6.396 1.00 98.25 199 ILE A CA 1
ATOM 1640 C C . ILE A 1 199 ? 5.725 2.619 -5.185 1.00 98.25 199 ILE A C 1
ATOM 1642 O O . ILE A 1 199 ? 4.563 2.236 -5.255 1.00 98.25 199 ILE A O 1
ATOM 1646 N N . LEU A 1 200 ? 6.434 2.544 -4.066 1.00 97.81 200 LEU A N 1
ATOM 1647 C CA . LEU A 1 200 ? 5.861 2.270 -2.759 1.00 97.81 200 LEU A CA 1
ATOM 1648 C C . LEU A 1 200 ? 5.598 3.615 -2.078 1.00 97.81 200 LEU A C 1
ATOM 1650 O O . LEU A 1 200 ? 6.522 4.284 -1.610 1.00 97.81 200 LEU A O 1
ATOM 1654 N N . TYR A 1 201 ? 4.338 4.034 -2.082 1.00 97.75 201 TYR A N 1
ATOM 1655 C CA . TYR A 1 201 ? 3.914 5.312 -1.538 1.00 97.75 201 TYR A CA 1
ATOM 1656 C C . TYR A 1 201 ? 3.429 5.167 -0.094 1.00 97.75 201 TYR A C 1
ATOM 1658 O O . TYR A 1 201 ? 2.528 4.380 0.192 1.00 97.75 201 TYR A O 1
ATOM 1666 N N . TYR A 1 202 ? 4.001 5.965 0.806 1.00 96.69 202 TYR A N 1
ATOM 1667 C CA . TYR A 1 202 ? 3.501 6.143 2.165 1.00 96.69 202 TYR A CA 1
ATOM 1668 C C . TYR A 1 202 ? 2.815 7.498 2.296 1.00 96.69 202 TYR A C 1
ATOM 1670 O O . TYR A 1 202 ? 3.420 8.531 2.008 1.00 96.69 202 TYR A O 1
ATOM 1678 N N . PHE A 1 203 ? 1.569 7.508 2.762 1.00 96.19 203 PHE A N 1
ATOM 1679 C CA . PHE A 1 203 ? 0.813 8.748 2.913 1.00 96.19 203 PHE A CA 1
ATOM 1680 C C . PHE A 1 203 ? 1.448 9.689 3.935 1.00 96.19 203 PHE A C 1
ATOM 1682 O O . PHE A 1 203 ? 1.559 10.876 3.672 1.00 96.19 203 PHE A O 1
ATOM 1689 N N . ASN A 1 204 ? 1.963 9.167 5.048 1.00 94.62 204 ASN A N 1
ATOM 1690 C CA . ASN A 1 204 ? 2.688 9.979 6.025 1.00 94.62 204 ASN A CA 1
ATOM 1691 C C . ASN A 1 204 ? 4.210 9.924 5.851 1.00 94.62 204 ASN A C 1
ATOM 1693 O O . ASN A 1 204 ? 4.778 9.028 5.227 1.00 94.62 204 ASN A O 1
ATOM 1697 N N . GLN A 1 205 ? 4.887 10.880 6.491 1.00 91.69 205 GLN A N 1
ATOM 1698 C CA . GLN A 1 205 ? 6.347 11.010 6.469 1.00 91.69 205 GLN A CA 1
ATOM 1699 C C . GLN A 1 205 ? 7.084 10.072 7.432 1.00 91.69 205 GLN A C 1
ATOM 1701 O O . GLN A 1 205 ? 8.312 10.046 7.415 1.00 91.69 205 GLN A O 1
ATOM 1706 N N . SER A 1 206 ? 6.373 9.315 8.272 1.00 88.00 206 SER A N 1
ATOM 1707 C CA . SER A 1 206 ? 6.978 8.366 9.210 1.00 88.00 206 SER A CA 1
ATOM 1708 C C . SER A 1 206 ? 7.936 7.413 8.497 1.00 88.00 206 SER A C 1
ATOM 1710 O O . SER A 1 206 ? 7.643 6.938 7.399 1.00 88.00 206 SER A O 1
ATOM 1712 N N . ILE A 1 207 ? 9.082 7.135 9.125 1.00 89.12 207 ILE A N 1
ATOM 1713 C CA . ILE A 1 207 ? 10.113 6.243 8.588 1.00 89.12 207 ILE A CA 1
ATOM 1714 C C . ILE A 1 207 ? 10.460 5.204 9.644 1.00 89.12 207 ILE A C 1
ATOM 1716 O O . ILE A 1 207 ? 10.946 5.556 10.720 1.00 89.12 207 ILE A O 1
ATOM 1720 N N . ARG A 1 208 ? 10.288 3.921 9.314 1.00 85.94 208 ARG A N 1
ATOM 1721 C CA . ARG A 1 208 ? 10.709 2.839 10.208 1.00 85.94 208 ARG A CA 1
ATOM 1722 C C . ARG A 1 208 ? 12.210 2.583 10.141 1.00 85.94 208 ARG A C 1
ATOM 1724 O O . ARG A 1 208 ? 12.865 2.458 11.174 1.00 85.94 208 ARG A O 1
ATOM 1731 N N . TYR A 1 209 ? 12.753 2.487 8.928 1.00 84.88 209 TYR A N 1
ATOM 1732 C CA . TYR A 1 209 ? 14.167 2.198 8.686 1.00 84.88 209 TYR A CA 1
ATOM 1733 C C . TYR A 1 209 ? 14.789 3.262 7.791 1.00 84.88 209 TYR A C 1
ATOM 1735 O O . TYR A 1 209 ? 14.364 3.450 6.655 1.00 84.88 209 TYR A O 1
ATOM 1743 N N . ASN A 1 210 ? 15.827 3.931 8.298 1.00 87.62 210 ASN A N 1
ATOM 1744 C CA . ASN A 1 210 ? 16.587 4.920 7.544 1.00 87.62 210 ASN A CA 1
ATOM 1745 C C . ASN A 1 210 ? 18.100 4.624 7.606 1.00 87.62 210 ASN A C 1
ATOM 1747 O O . ASN A 1 210 ? 18.725 4.820 8.657 1.00 87.62 210 ASN A O 1
ATOM 1751 N N . PRO A 1 211 ? 18.733 4.224 6.492 1.00 91.38 211 PRO A N 1
ATOM 1752 C CA . PRO A 1 211 ? 18.151 4.028 5.159 1.00 91.38 211 PRO A CA 1
ATOM 1753 C C . PRO A 1 211 ? 17.277 2.766 5.071 1.00 91.38 211 PRO A C 1
ATOM 1755 O O . PRO A 1 211 ? 17.475 1.815 5.831 1.00 91.38 211 PRO A O 1
ATOM 1758 N N . ASN A 1 212 ? 16.341 2.742 4.119 1.00 93.94 212 ASN A N 1
ATOM 1759 C CA . ASN A 1 212 ? 15.590 1.534 3.791 1.00 93.94 212 ASN A CA 1
ATOM 1760 C C . ASN A 1 212 ? 16.534 0.493 3.140 1.00 93.94 212 ASN A C 1
ATOM 1762 O O . ASN A 1 212 ? 17.295 0.847 2.236 1.00 93.94 212 ASN A O 1
ATOM 1766 N N . PRO A 1 213 ? 16.525 -0.778 3.586 1.00 95.25 213 PRO A N 1
ATOM 1767 C CA . PRO A 1 213 ? 17.452 -1.792 3.082 1.00 95.25 213 PRO A CA 1
ATOM 1768 C C . PRO A 1 213 ? 17.043 -2.434 1.741 1.00 95.25 213 PRO A C 1
ATOM 1770 O O . PRO A 1 213 ? 17.840 -3.183 1.176 1.00 95.25 213 PRO A O 1
ATOM 1773 N N . TYR A 1 214 ? 15.826 -2.181 1.247 1.00 96.50 214 TYR A N 1
ATOM 1774 C CA . TYR A 1 214 ? 15.241 -2.835 0.067 1.00 96.50 214 TYR A CA 1
ATOM 1775 C C . TYR A 1 214 ? 14.969 -1.887 -1.102 1.00 96.50 214 TYR A C 1
ATOM 1777 O O . TYR A 1 214 ? 15.012 -2.301 -2.251 1.00 96.50 214 TYR A O 1
ATOM 1785 N N . LEU A 1 215 ? 14.632 -0.627 -0.841 1.00 96.94 215 LEU A N 1
ATOM 1786 C CA . LEU A 1 215 ? 14.217 0.319 -1.879 1.00 96.94 215 LEU A CA 1
ATOM 1787 C C . LEU A 1 215 ? 14.871 1.680 -1.642 1.00 96.94 215 LEU A C 1
ATOM 1789 O O . LEU A 1 215 ? 15.225 2.012 -0.509 1.00 96.94 215 LEU A O 1
ATOM 1793 N N . ARG A 1 216 ? 15.048 2.482 -2.700 1.00 96.38 216 ARG A N 1
ATOM 1794 C CA . ARG A 1 216 ? 15.664 3.806 -2.567 1.00 96.38 216 ARG A CA 1
ATOM 1795 C C . ARG A 1 216 ? 14.603 4.828 -2.183 1.00 96.38 216 ARG A C 1
ATOM 1797 O O . ARG A 1 216 ? 13.555 4.939 -2.823 1.00 96.38 216 ARG A O 1
ATOM 1804 N N . GLU A 1 217 ? 14.915 5.612 -1.158 1.00 94.88 217 GLU A N 1
ATOM 1805 C CA . GLU A 1 217 ? 14.135 6.795 -0.804 1.00 94.88 217 GLU A CA 1
ATOM 1806 C C . GLU A 1 217 ? 14.151 7.804 -1.959 1.00 94.88 217 GLU A C 1
ATOM 1808 O O . GLU A 1 217 ? 15.160 7.976 -2.646 1.00 94.88 217 GLU A O 1
ATOM 1813 N N . ASN A 1 218 ? 13.020 8.473 -2.164 1.00 94.06 218 ASN A N 1
ATOM 1814 C CA . ASN A 1 218 ? 12.771 9.474 -3.201 1.00 94.06 218 ASN A CA 1
ATOM 1815 C C . ASN A 1 218 ? 12.799 8.971 -4.656 1.00 94.06 218 ASN A C 1
ATOM 1817 O O . ASN A 1 218 ? 12.701 9.785 -5.576 1.00 94.06 218 ASN A O 1
ATOM 1821 N N . ILE A 1 219 ? 12.920 7.658 -4.877 1.00 94.81 219 ILE A N 1
ATOM 1822 C CA . ILE A 1 219 ? 12.858 7.041 -6.209 1.00 94.81 219 ILE A CA 1
ATOM 1823 C C . ILE A 1 219 ? 11.735 6.008 -6.231 1.00 94.81 219 ILE A C 1
ATOM 1825 O O . ILE A 1 219 ? 10.693 6.261 -6.830 1.00 94.81 219 ILE A O 1
ATOM 1829 N N . GLU A 1 220 ? 11.933 4.872 -5.560 1.00 97.38 220 GLU A N 1
ATOM 1830 C CA . GLU A 1 220 ? 10.893 3.855 -5.394 1.00 97.38 220 GLU A CA 1
ATOM 1831 C C . GLU A 1 220 ? 10.008 4.167 -4.201 1.00 97.38 220 GLU A C 1
ATOM 1833 O O . GLU A 1 220 ? 8.809 3.936 -4.260 1.00 97.38 220 GLU A O 1
ATOM 1838 N N . ILE A 1 221 ? 10.583 4.682 -3.114 1.00 97.38 221 ILE A N 1
ATOM 1839 C CA . ILE A 1 221 ? 9.799 5.101 -1.958 1.00 97.38 221 ILE A CA 1
ATOM 1840 C C . ILE A 1 221 ? 9.481 6.579 -2.099 1.00 97.38 221 ILE A C 1
ATOM 1842 O O . ILE A 1 221 ? 10.380 7.411 -2.237 1.00 97.38 221 ILE A O 1
ATOM 1846 N N . MET A 1 222 ? 8.198 6.907 -2.013 1.00 97.00 222 MET A N 1
ATOM 1847 C CA . MET A 1 222 ? 7.733 8.283 -1.901 1.00 97.00 222 MET A CA 1
ATOM 1848 C C . MET A 1 222 ? 6.892 8.424 -0.639 1.00 97.00 222 MET A C 1
ATOM 1850 O O . MET A 1 222 ? 6.145 7.516 -0.289 1.00 97.00 222 MET A O 1
ATOM 1854 N N . ARG A 1 223 ? 7.032 9.552 0.059 1.00 95.56 223 ARG A N 1
ATOM 1855 C CA . ARG A 1 223 ? 6.367 9.791 1.345 1.00 95.56 223 ARG A CA 1
ATOM 1856 C C . ARG A 1 223 ? 5.677 11.146 1.337 1.00 95.56 223 ARG A C 1
ATOM 1858 O O . ARG A 1 223 ? 6.259 12.112 0.836 1.00 95.56 223 ARG A O 1
ATOM 1865 N N . GLY A 1 224 ? 4.461 11.217 1.875 1.00 95.69 224 GLY A N 1
ATOM 1866 C CA . GLY A 1 224 ? 3.680 12.448 2.002 1.00 95.69 224 GLY A CA 1
ATOM 1867 C C . GLY A 1 224 ? 3.674 13.298 0.729 1.00 95.69 224 GLY A C 1
ATOM 1868 O O . GLY A 1 224 ? 3.241 12.803 -0.318 1.00 95.69 224 GLY A O 1
ATOM 1869 N N . PRO A 1 225 ? 4.188 14.540 0.773 1.00 96.56 225 PRO A N 1
ATOM 1870 C CA . PRO A 1 225 ? 4.107 15.484 -0.341 1.00 96.56 225 PRO A CA 1
ATOM 1871 C C . PRO A 1 225 ? 4.951 15.094 -1.561 1.00 96.56 225 PRO A C 1
ATOM 1873 O O . PRO A 1 225 ? 4.782 15.677 -2.636 1.00 96.56 225 PRO A O 1
ATOM 1876 N N . LEU A 1 226 ? 5.862 14.122 -1.436 1.00 96.44 226 LEU A N 1
ATOM 1877 C CA . LEU A 1 226 ? 6.829 13.836 -2.493 1.00 96.44 226 LEU A CA 1
ATOM 1878 C C . LEU A 1 226 ? 6.177 13.280 -3.762 1.00 96.44 226 LEU A C 1
ATOM 1880 O O . LEU A 1 226 ? 6.591 13.651 -4.857 1.00 96.44 226 LEU A O 1
ATOM 1884 N N . PHE A 1 227 ? 5.142 12.445 -3.630 1.00 96.00 227 PHE A N 1
ATOM 1885 C CA . PHE A 1 227 ? 4.384 11.944 -4.780 1.00 96.00 227 PHE A CA 1
ATOM 1886 C C . PHE A 1 227 ? 3.762 13.109 -5.562 1.00 96.00 227 PHE A C 1
ATOM 1888 O O . PHE A 1 227 ? 4.070 13.316 -6.735 1.00 96.00 227 PHE A O 1
ATOM 1895 N N . PHE A 1 228 ? 2.975 13.938 -4.877 1.00 96.00 228 PHE A N 1
ATOM 1896 C CA . PHE A 1 228 ? 2.286 15.102 -5.443 1.00 96.00 228 PHE A CA 1
ATOM 1897 C C . PHE A 1 228 ? 3.253 16.089 -6.101 1.00 96.00 228 PHE A C 1
ATOM 1899 O O . PHE A 1 228 ? 3.005 16.596 -7.195 1.00 96.00 228 PHE A O 1
ATOM 1906 N N . THR A 1 229 ? 4.398 16.328 -5.461 1.00 95.88 229 THR A N 1
ATOM 1907 C CA . THR A 1 229 ? 5.436 17.224 -5.980 1.00 95.88 229 THR A CA 1
ATOM 1908 C C . THR A 1 229 ? 6.105 16.648 -7.227 1.00 95.88 229 THR A C 1
ATOM 1910 O O . THR A 1 229 ? 6.214 17.344 -8.238 1.00 95.88 229 THR A O 1
ATOM 1913 N N . ASN A 1 230 ? 6.514 15.376 -7.192 1.00 95.00 230 ASN A N 1
ATOM 1914 C CA . ASN A 1 230 ? 7.202 14.726 -8.309 1.00 95.00 230 ASN A CA 1
ATOM 1915 C C . ASN A 1 230 ? 6.304 14.597 -9.541 1.00 95.00 230 ASN A C 1
ATOM 1917 O O . ASN A 1 230 ? 6.769 14.780 -10.667 1.00 95.00 230 ASN A O 1
ATOM 1921 N N . PHE A 1 231 ? 5.020 14.315 -9.324 1.00 95.44 231 PHE A N 1
ATOM 1922 C CA . PHE A 1 231 ? 4.033 14.165 -10.388 1.00 95.44 231 PHE A CA 1
ATOM 1923 C C . PHE A 1 231 ? 3.300 15.459 -10.747 1.00 95.44 231 PHE A C 1
ATOM 1925 O O . PHE A 1 231 ? 2.562 15.484 -11.728 1.00 95.44 231 PHE A O 1
ATOM 1932 N N . LYS A 1 232 ? 3.558 16.549 -10.013 1.00 95.19 232 LYS A N 1
ATOM 1933 C CA . LYS A 1 232 ? 2.967 17.879 -10.219 1.00 95.19 232 LYS A CA 1
ATOM 1934 C C . LYS A 1 232 ? 1.438 17.846 -10.298 1.00 95.19 232 LYS A C 1
ATOM 1936 O O . LYS A 1 232 ? 0.853 18.532 -11.133 1.00 95.19 232 LYS A O 1
ATOM 1941 N N . THR A 1 233 ? 0.816 17.081 -9.409 1.00 94.50 233 THR A N 1
ATOM 1942 C CA . THR A 1 233 ? -0.644 16.967 -9.297 1.00 94.50 233 THR A CA 1
ATOM 1943 C C . THR A 1 233 ? -1.290 18.333 -9.051 1.00 94.50 233 THR A C 1
ATOM 1945 O O . THR A 1 233 ? -0.671 19.217 -8.437 1.00 94.50 233 THR A O 1
ATOM 1948 N N . HIS A 1 234 ? -2.521 18.541 -9.520 1.00 94.00 234 HIS A N 1
ATOM 1949 C CA . HIS A 1 234 ? -3.264 19.777 -9.253 1.00 94.00 234 HIS A CA 1
ATOM 1950 C C . HIS A 1 234 ? -3.667 19.869 -7.777 1.00 94.00 234 HIS A C 1
ATOM 1952 O O . HIS A 1 234 ? -3.487 20.926 -7.170 1.00 94.00 234 HIS A O 1
ATOM 1958 N N . ILE A 1 235 ? -4.115 18.758 -7.183 1.00 93.19 235 ILE A N 1
ATOM 1959 C CA . ILE A 1 235 ? -4.352 18.646 -5.739 1.00 93.19 235 ILE A CA 1
ATOM 1960 C C . ILE A 1 235 ? -3.010 18.530 -5.012 1.00 93.19 235 ILE A C 1
ATOM 1962 O O . ILE A 1 235 ? -2.127 17.769 -5.421 1.00 93.19 235 ILE A O 1
ATOM 1966 N N . LYS A 1 236 ? -2.848 19.299 -3.932 1.00 94.88 236 LYS A N 1
ATOM 1967 C CA . LYS A 1 236 ? -1.630 19.328 -3.111 1.00 94.88 236 LYS A CA 1
ATOM 1968 C C . LYS A 1 236 ? -1.813 18.534 -1.825 1.00 94.88 236 LYS A C 1
ATOM 1970 O O . LYS A 1 236 ? -2.899 18.526 -1.249 1.00 94.88 236 LYS A O 1
ATOM 1975 N N . TYR A 1 237 ? -0.735 17.910 -1.356 1.00 96.06 237 TYR A N 1
ATOM 1976 C CA . TYR A 1 237 ? -0.744 17.145 -0.108 1.00 96.06 237 TYR A CA 1
ATOM 1977 C C . TYR A 1 237 ? -1.162 18.015 1.081 1.00 96.06 237 TYR A C 1
ATOM 1979 O O . TYR A 1 237 ? -1.971 17.597 1.897 1.00 96.06 237 TYR A O 1
ATOM 1987 N N . GLU A 1 238 ? -0.677 19.253 1.132 1.00 95.44 238 GLU A N 1
ATOM 1988 C CA . GLU A 1 238 ? -0.957 20.215 2.199 1.00 95.44 238 GLU A CA 1
ATOM 1989 C C . GLU A 1 238 ? -2.446 20.597 2.254 1.00 95.44 238 GLU A C 1
ATOM 1991 O O . GLU A 1 238 ? -2.984 20.898 3.319 1.00 95.44 238 GLU A O 1
ATOM 1996 N N . GLU A 1 239 ? -3.143 20.569 1.112 1.00 94.62 239 GLU A N 1
ATOM 1997 C CA . GLU A 1 239 ? -4.588 20.796 1.075 1.00 94.62 239 GLU A CA 1
ATOM 1998 C C . GLU A 1 239 ? -5.342 19.622 1.708 1.00 94.62 239 GLU A C 1
ATOM 2000 O O . GLU A 1 239 ? -6.234 19.844 2.528 1.00 94.62 239 GLU A O 1
ATOM 2005 N N . ILE A 1 240 ? -4.948 18.390 1.367 1.00 94.44 240 ILE A N 1
ATOM 2006 C CA . ILE A 1 240 ? -5.511 17.157 1.931 1.00 94.44 240 ILE A CA 1
ATOM 2007 C C . ILE A 1 240 ? -5.247 17.103 3.436 1.00 94.44 240 ILE A C 1
ATOM 2009 O O . ILE A 1 240 ? -6.177 16.904 4.210 1.00 94.44 240 ILE A O 1
ATOM 2013 N N . GLU A 1 241 ? -3.997 17.316 3.851 1.00 94.81 241 GLU A N 1
ATOM 2014 C CA . GLU A 1 241 ? -3.576 17.316 5.253 1.00 94.81 241 GLU A CA 1
ATOM 2015 C C . GLU A 1 241 ? -4.412 18.298 6.076 1.00 94.81 241 GLU A C 1
ATOM 2017 O O . GLU A 1 241 ? -4.972 17.929 7.107 1.00 94.81 241 GLU A O 1
ATOM 2022 N N . ARG A 1 242 ? -4.581 19.530 5.583 1.00 94.75 242 ARG A N 1
ATOM 2023 C CA . ARG A 1 242 ? -5.420 20.532 6.245 1.00 94.75 242 ARG A CA 1
ATOM 2024 C C . ARG A 1 242 ? -6.869 20.062 6.390 1.00 94.75 242 ARG A C 1
ATOM 2026 O O . ARG A 1 242 ? -7.429 20.204 7.473 1.00 94.75 242 ARG A O 1
ATOM 2033 N N . ILE A 1 243 ? -7.470 19.517 5.328 1.00 93.31 243 ILE A N 1
ATOM 2034 C CA . ILE A 1 243 ? -8.859 19.030 5.361 1.00 93.31 243 ILE A CA 1
ATOM 2035 C C . ILE A 1 243 ? -9.006 17.888 6.368 1.00 93.31 243 ILE A C 1
ATOM 2037 O O . ILE A 1 243 ? -9.933 17.910 7.173 1.00 93.31 243 ILE A O 1
ATOM 2041 N N . LEU A 1 244 ? -8.098 16.911 6.343 1.00 92.44 244 LEU A N 1
ATOM 2042 C CA . LEU A 1 244 ? -8.144 15.757 7.239 1.00 92.44 244 LEU A CA 1
ATOM 2043 C C . LEU A 1 244 ? -7.950 16.158 8.700 1.00 92.44 244 LEU A C 1
ATOM 2045 O O . LEU A 1 244 ? -8.677 15.654 9.549 1.00 92.44 244 LEU A O 1
ATOM 2049 N N . ASN A 1 245 ? -7.042 17.093 8.987 1.00 92.06 245 ASN A N 1
ATOM 2050 C CA . ASN A 1 245 ? -6.841 17.598 10.345 1.00 92.06 245 ASN A CA 1
ATOM 2051 C C . ASN A 1 245 ? -8.083 18.343 10.853 1.00 92.06 245 ASN A C 1
ATOM 2053 O O . ASN A 1 245 ? -8.586 18.026 11.922 1.00 92.06 245 ASN A O 1
ATOM 2057 N N . THR A 1 246 ? -8.643 19.260 10.052 1.00 91.94 246 THR A N 1
ATOM 2058 C CA . THR A 1 246 ? -9.884 19.969 10.422 1.00 91.94 246 THR A CA 1
ATOM 2059 C C . THR A 1 246 ? -11.054 19.006 10.621 1.00 91.94 246 THR A C 1
ATOM 2061 O O . THR A 1 246 ? -11.869 19.194 11.521 1.00 91.94 246 THR A O 1
ATOM 2064 N N . LEU A 1 247 ? -11.153 17.970 9.785 1.00 89.19 247 LEU A N 1
ATOM 2065 C CA . LEU A 1 247 ? -12.190 16.959 9.932 1.00 89.19 247 LEU A CA 1
ATOM 2066 C C . LEU A 1 247 ? -11.980 16.128 11.202 1.00 89.19 247 LEU A C 1
ATOM 2068 O O . LEU A 1 247 ? -12.946 15.902 11.920 1.00 89.19 247 LEU A O 1
ATOM 2072 N N . GLY A 1 248 ? -10.744 15.716 11.489 1.00 88.06 248 GLY A N 1
ATOM 2073 C CA . GLY A 1 248 ? -10.389 14.996 12.710 1.00 88.06 248 GLY A CA 1
ATOM 2074 C C . GLY A 1 248 ? -10.829 15.748 13.963 1.00 88.06 248 GLY A C 1
ATOM 2075 O O . GLY A 1 248 ? -11.540 15.174 14.781 1.00 88.06 248 GLY A O 1
ATOM 2076 N N . ASP A 1 249 ? -10.512 17.043 14.043 1.00 88.56 249 ASP A N 1
ATOM 2077 C CA . ASP A 1 249 ? -10.938 17.908 15.152 1.00 88.56 249 ASP A CA 1
ATOM 2078 C C . ASP A 1 249 ? -12.473 17.970 15.264 1.00 88.56 249 ASP A C 1
ATOM 2080 O O . ASP A 1 249 ? -13.038 17.905 16.351 1.00 88.56 249 ASP A O 1
ATOM 2084 N N . SER A 1 250 ? -13.182 18.049 14.132 1.00 87.25 250 SER A N 1
ATOM 2085 C CA . SER A 1 250 ? -14.652 18.114 14.131 1.00 87.25 250 SER A CA 1
ATOM 2086 C C . SER A 1 250 ? -15.352 16.802 14.502 1.00 87.25 250 SER A C 1
ATOM 2088 O O . SER A 1 250 ? -16.542 16.822 14.807 1.00 87.25 250 SER A O 1
ATOM 2090 N N . LEU A 1 251 ? -14.642 15.671 14.448 1.00 87.31 251 LEU A N 1
ATOM 2091 C CA . LEU A 1 251 ? -15.184 14.339 14.730 1.00 87.31 251 LEU A CA 1
ATOM 2092 C C . LEU A 1 251 ? -14.907 13.874 16.167 1.00 87.31 251 LEU A C 1
ATOM 2094 O O . LEU A 1 251 ? -15.331 12.779 16.533 1.00 87.31 251 LEU A O 1
ATOM 2098 N N . GLU A 1 252 ? -14.216 14.670 16.988 1.00 89.12 252 GLU A N 1
ATOM 2099 C CA . GLU A 1 252 ? -13.841 14.281 18.353 1.00 89.12 252 GLU A CA 1
ATOM 2100 C C . GLU A 1 252 ? -15.071 13.912 19.203 1.00 89.12 252 GLU A C 1
ATOM 2102 O O . GLU A 1 252 ? -15.127 12.817 19.764 1.00 89.12 252 GLU A O 1
ATOM 2107 N N . GLU A 1 253 ? -16.114 14.750 19.189 1.00 89.69 253 GLU A N 1
ATOM 2108 C CA . GLU A 1 253 ? -17.365 14.493 19.921 1.00 89.69 253 GLU A CA 1
ATOM 2109 C C . GLU A 1 253 ? -18.081 13.214 19.447 1.00 89.69 253 GLU A C 1
ATOM 2111 O O . GLU A 1 253 ? -18.646 12.469 20.251 1.00 89.69 253 GLU A O 1
ATOM 2116 N N . GLU A 1 254 ? -18.037 12.921 18.144 1.00 87.62 254 GLU A N 1
ATOM 2117 C CA . GLU A 1 254 ? -18.634 11.709 17.571 1.00 87.62 254 GLU A CA 1
ATOM 2118 C C . GLU A 1 254 ? -17.902 10.451 18.070 1.00 87.62 254 GLU A C 1
ATOM 2120 O O . GLU A 1 254 ? -18.526 9.472 18.495 1.00 87.62 254 GLU A O 1
ATOM 2125 N N . PHE A 1 255 ? -16.567 10.489 18.096 1.00 89.19 255 PHE A N 1
ATOM 2126 C CA . PHE A 1 255 ? -15.742 9.383 18.585 1.00 89.19 255 PHE A CA 1
ATOM 2127 C C . PHE A 1 255 ? -15.866 9.176 20.102 1.00 89.19 255 PHE A C 1
ATOM 2129 O O . PHE A 1 255 ? -15.885 8.026 20.562 1.00 89.19 255 PHE A O 1
ATOM 2136 N N . ASP A 1 256 ? -16.023 10.251 20.874 1.00 92.25 256 ASP A N 1
ATOM 2137 C CA . ASP A 1 256 ? -16.361 10.181 22.299 1.00 92.25 256 ASP A CA 1
ATOM 2138 C C . ASP A 1 256 ? -17.739 9.536 22.527 1.00 92.25 256 ASP A C 1
ATOM 2140 O O . ASP A 1 256 ? -17.924 8.734 23.457 1.00 92.25 256 ASP A O 1
ATOM 2144 N N . GLY A 1 257 ? -18.694 9.808 21.633 1.00 92.62 257 GLY A N 1
ATOM 2145 C CA . GLY A 1 257 ? -19.985 9.124 21.572 1.00 92.62 257 GLY A CA 1
ATOM 2146 C C . GLY A 1 257 ? -19.834 7.613 21.377 1.00 92.62 257 GLY A C 1
ATOM 2147 O O . GLY A 1 257 ? -20.405 6.825 22.139 1.00 92.62 257 GLY A O 1
ATOM 2148 N N . TYR A 1 258 ? -18.992 7.178 20.435 1.00 92.25 258 TYR A N 1
ATOM 2149 C CA . TYR A 1 258 ? -18.709 5.754 20.214 1.00 92.25 258 TYR A CA 1
ATOM 2150 C C . TYR A 1 258 ? -18.070 5.079 21.431 1.00 92.25 258 TYR A C 1
ATOM 2152 O O . TYR A 1 258 ? -18.432 3.950 21.783 1.00 92.25 258 TYR A O 1
ATOM 2160 N N . ALA A 1 259 ? -17.145 5.759 22.112 1.00 94.06 259 ALA A N 1
ATOM 2161 C CA . ALA A 1 259 ? -16.552 5.247 23.342 1.00 94.06 259 ALA A CA 1
ATOM 2162 C C . ALA A 1 259 ? -17.607 5.083 24.450 1.00 94.06 259 ALA A C 1
ATOM 2164 O O . ALA A 1 259 ? -17.653 4.038 25.109 1.00 94.06 259 ALA A O 1
ATOM 2165 N N . SER A 1 260 ? -18.489 6.072 24.608 1.00 96.06 260 SER A N 1
ATOM 2166 C CA . SER A 1 260 ? -19.587 6.052 25.581 1.00 96.06 260 SER A CA 1
ATOM 2167 C C . SER A 1 260 ? -20.564 4.903 25.312 1.00 96.06 260 SER A C 1
ATOM 2169 O O . SER A 1 260 ? -20.881 4.132 26.220 1.00 96.06 260 SER A O 1
ATOM 2171 N N . LEU A 1 261 ? -20.944 4.696 24.052 1.00 95.12 261 LEU A N 1
ATOM 2172 C CA . LEU A 1 261 ? -21.797 3.591 23.613 1.00 95.12 261 LEU A CA 1
ATOM 2173 C C . LEU A 1 261 ? -21.193 2.210 23.938 1.00 95.12 261 LEU A C 1
ATOM 2175 O O . LEU A 1 261 ? -21.893 1.311 24.420 1.00 95.12 261 LEU A O 1
ATOM 2179 N N . VAL A 1 262 ? -19.880 2.031 23.733 1.00 96.31 262 VAL A N 1
ATOM 2180 C CA . VAL A 1 262 ? -19.167 0.807 24.149 1.00 96.31 262 VAL A CA 1
ATOM 2181 C C . VAL A 1 262 ? -19.294 0.593 25.659 1.00 96.31 262 VAL A C 1
ATOM 2183 O O . VAL A 1 262 ? -19.518 -0.537 26.112 1.00 96.31 262 VAL A O 1
ATOM 2186 N N . GLU A 1 263 ? -19.150 1.651 26.459 1.00 95.88 263 GLU A N 1
ATOM 2187 C CA . GLU A 1 263 ? -19.301 1.544 27.908 1.00 95.88 263 GLU A CA 1
ATOM 2188 C C . GLU A 1 263 ? -20.722 1.155 28.321 1.00 95.88 263 GLU A C 1
ATOM 2190 O O . GLU A 1 263 ? -20.886 0.285 29.184 1.00 95.88 263 GLU A O 1
ATOM 2195 N N . GLU A 1 264 ? -21.738 1.764 27.713 1.00 96.12 264 GLU A N 1
ATOM 2196 C CA . GLU A 1 264 ? -23.148 1.496 27.999 1.00 96.12 264 GLU A CA 1
ATOM 2197 C C . GLU A 1 264 ? -23.536 0.052 27.685 1.00 96.12 264 GLU A C 1
ATOM 2199 O O . GLU A 1 264 ? -24.027 -0.654 28.573 1.00 96.12 264 GLU A O 1
ATOM 2204 N N . LYS A 1 265 ? -23.226 -0.438 26.478 1.00 95.88 265 LYS A N 1
ATOM 2205 C CA . LYS A 1 265 ? -23.511 -1.828 26.080 1.00 95.88 265 LYS A CA 1
ATOM 2206 C C . LYS A 1 265 ? -22.844 -2.837 27.022 1.00 95.88 265 LYS A C 1
ATOM 2208 O O . LYS A 1 265 ? -23.435 -3.851 27.395 1.00 95.88 265 LYS A O 1
ATOM 2213 N N . ILE A 1 266 ? -21.627 -2.555 27.490 1.00 94.69 266 ILE A N 1
ATOM 2214 C CA . ILE A 1 266 ? -20.922 -3.443 28.429 1.00 94.69 266 ILE A CA 1
ATOM 2215 C C . ILE A 1 266 ? -21.496 -3.362 29.847 1.00 94.69 266 ILE A C 1
ATOM 2217 O O . ILE A 1 266 ? -21.541 -4.386 30.536 1.00 94.69 266 ILE A O 1
ATOM 2221 N N . LYS A 1 267 ? -21.940 -2.184 30.303 1.00 94.25 267 LYS A N 1
ATOM 2222 C CA . LYS A 1 267 ? -22.654 -2.039 31.584 1.00 94.25 267 LYS A CA 1
ATOM 2223 C C . LYS A 1 267 ? -23.958 -2.843 31.570 1.00 9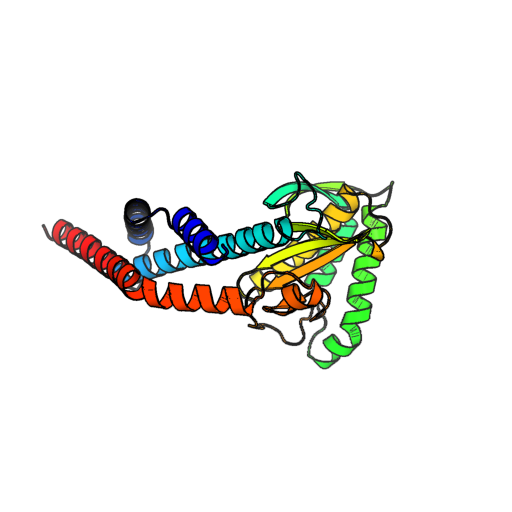4.25 267 LYS A C 1
ATOM 2225 O O . LYS A 1 267 ? -24.183 -3.609 32.505 1.00 94.25 267 LYS A O 1
ATOM 2230 N N . GLN A 1 268 ? -24.747 -2.743 30.498 1.00 93.31 268 GLN A N 1
ATOM 2231 C CA . GLN A 1 268 ? -25.983 -3.515 30.308 1.00 93.31 268 GLN A CA 1
ATOM 2232 C C . GLN A 1 268 ? -25.727 -5.029 30.287 1.00 93.31 268 GLN A C 1
ATOM 2234 O O . GLN A 1 268 ? -26.430 -5.800 30.935 1.00 93.31 268 GLN A O 1
ATOM 2239 N N . LEU A 1 269 ? -24.664 -5.476 29.615 1.00 92.19 269 LEU A N 1
ATOM 2240 C CA . LEU A 1 269 ? -24.287 -6.890 29.608 1.00 92.19 269 LEU A CA 1
ATOM 2241 C C . LEU A 1 269 ? -23.922 -7.407 31.012 1.00 92.19 269 LEU A C 1
ATOM 2243 O O . LEU A 1 269 ? -24.190 -8.559 31.351 1.00 92.19 269 LEU A O 1
ATOM 2247 N N . ARG A 1 270 ? -23.267 -6.578 31.833 1.00 89.00 270 ARG A N 1
ATOM 2248 C CA . ARG A 1 270 ? -22.887 -6.947 33.206 1.00 89.00 270 ARG A CA 1
ATOM 2249 C C . ARG A 1 270 ? -24.097 -7.020 34.126 1.00 89.00 270 ARG A C 1
ATOM 2251 O O . ARG A 1 270 ? -24.187 -7.973 34.893 1.00 89.00 270 ARG A O 1
ATOM 2258 N N . SER A 1 271 ? -25.023 -6.066 34.037 1.00 88.00 271 SER A N 1
ATOM 2259 C CA . SER A 1 271 ? -26.250 -6.102 34.842 1.00 88.00 271 SER A CA 1
ATOM 2260 C C . SER A 1 271 ? -27.104 -7.334 34.531 1.00 88.00 271 SER A C 1
ATOM 2262 O O . SER A 1 271 ? -27.591 -7.968 35.459 1.00 88.00 271 SER A O 1
ATOM 2264 N N . GLN A 1 272 ? -27.185 -7.753 33.264 1.00 83.94 272 GLN A N 1
ATOM 2265 C CA . GLN A 1 272 ? -27.879 -8.984 32.855 1.00 83.94 272 GLN A CA 1
ATOM 2266 C C . GLN A 1 272 ? -27.220 -10.279 33.363 1.00 83.94 272 GLN A C 1
ATOM 2268 O O . GLN A 1 272 ? -27.898 -11.288 33.493 1.00 83.94 272 GLN A O 1
ATOM 2273 N N . LYS A 1 273 ? -25.911 -10.271 33.648 1.00 70.94 273 LYS A N 1
ATOM 2274 C CA . LYS A 1 273 ? -25.175 -11.430 34.194 1.00 70.94 273 LYS A CA 1
ATOM 2275 C C . LYS A 1 273 ? -25.152 -11.501 35.724 1.00 70.94 273 LYS A C 1
ATOM 2277 O O . LYS A 1 273 ? -24.576 -12.437 36.268 1.00 70.94 273 LYS A O 1
ATOM 2282 N N . THR A 1 274 ? -25.684 -10.484 36.401 1.00 57.12 274 THR A N 1
ATOM 2283 C CA . THR A 1 274 ? -25.669 -10.373 37.873 1.00 57.12 274 THR A CA 1
ATOM 2284 C C . THR A 1 274 ? -27.049 -10.697 38.485 1.00 57.12 274 THR A C 1
ATOM 2286 O O . THR A 1 274 ? -27.229 -10.573 39.693 1.00 57.12 274 THR A O 1
ATOM 2289 N N . LEU A 1 275 ? -28.000 -11.133 37.651 1.00 43.41 275 LEU A N 1
ATOM 2290 C CA . LEU A 1 275 ? -29.282 -11.774 37.982 1.00 43.41 275 LEU A CA 1
ATOM 2291 C C . LEU A 1 275 ? -29.189 -13.272 37.668 1.00 43.41 275 LEU A C 1
ATOM 2293 O O . LEU A 1 275 ? -29.832 -14.052 38.401 1.00 43.41 275 LEU A O 1
#

Solvent-accessible surface area (backbone atoms only — not comparable to full-atom values): 15260 Å² total; per-residue (Å²): 115,66,65,65,50,55,53,50,54,49,49,65,67,58,55,51,70,71,43,48,54,52,49,51,54,54,36,46,60,65,53,70,78,51,92,67,88,72,57,68,60,60,54,34,51,52,50,50,54,50,52,51,54,52,47,49,37,53,46,54,49,52,52,51,48,54,52,52,67,68,34,89,73,44,44,67,45,82,96,43,48,72,34,74,40,81,29,52,40,24,58,66,41,54,49,50,52,49,51,51,68,75,61,51,57,73,59,64,71,47,26,72,75,38,47,70,59,55,46,52,52,49,52,53,46,36,47,53,38,44,66,37,90,86,50,58,68,47,80,43,82,39,73,34,53,35,36,35,28,50,91,83,32,34,38,40,37,45,70,39,53,62,43,74,61,56,75,67,58,47,51,50,50,57,50,49,54,54,50,42,52,42,13,47,35,38,75,72,63,53,83,50,77,83,41,50,44,64,30,48,33,23,56,35,76,60,72,72,54,88,70,51,60,80,54,49,80,81,68,32,31,33,40,39,51,46,50,36,61,76,70,62,47,89,69,50,51,70,59,53,53,52,52,53,50,57,48,52,65,71,40,48,69,59,53,53,48,55,54,50,51,50,50,49,57,51,51,54,55,49,58,68,70,76,112

Secondary structure (DSSP, 8-state):
-HHHHHHHHHHHHH-HHHHHHHHHHHHHHHHHTS--SS-HHHHHHHHHHHHHHHHHHHHHHHHHHHHHHH-TT-EE-TTTTTEEEEEEEEHHHHHHHHHHHHS---SHHHHHHHHHHHHHHHHHHHHHHHT-TT--EEEEEEEE-EEEEETTEEEEEEEES-S---HHHHHHHHHHHHHHHHHHHHHTT--STTSEEEEEEESS---SSSS-SSS-BTTTEEETHHHHHHHT-SS-HHHHHHHHHHHHHHTHHHHHHHHHHHHHHHHHHHHHT--

Foldseek 3Di:
DVLVVLVVLLCVLCVPDVVLLVLLVVLLVVCVVDDDPDDSLVSSLVSSVVSSVVSVFVSQLVSVQVLQVPFPQKAFDPPQAQDWDWFKDFPVLLVVLVVLLVDFQDDDVRLVVCVVVSVVVNLVSLLPQLLDPPTDIDIDTAGFSTWMDGPQAIEGEDEGAEPPDPPVVNSVSLSSQSRVQSRVCNVVVPNDPRRYAYAYEHQAPHHPDVVDRHHHPLGRYDYHQSVCVVVVGPDGSVVVVVSVVVVVVVCPVVSVVSSVSSVVVVVVVVVVVVD

Mean predicted aligned error: 4.76 Å

Sequence (275 aa):
MLEPMIKETIKRLTGGEEEIERQIDILIQKHLTKVHFIPLKYRVLGGLIQSLNIKFGEFVELLLDEIITSEPNFSVVEGTSGVTLTLELEDNCERFIDEYINNPPRGRNEILSTINTRINDLYNKIFLLQNSPAGKFHKKQLDVNVLFKIGETYYYVETKYNDDHDTGKFQDINRKFLKTYAGLVRYFKFTNPKQFKPILYYFNQSIRYNPNPYLRENIEIMRGPLFFTNFKTHIKYEEIERILNTLGDSLEEEFDGYASLVEEKIKQLRSQKTL

Radius of gyration: 22.0 Å; Cα contacts (8 Å, |Δi|>4): 325; chains: 1; bounding box: 56×43×61 Å